Protein AF-A0A3D6CB84-F1 (afdb_monomer)

Sequence (271 aa):
MKHIVAVVVAGLIVIGGGGAVLAASGDAVLATVGDLEITAQEVTDRIQQMPPQYKQAYATEAGRAQLLAQMVKEKLVYFQAKKDAYDTNADVLAELERIKTNLMVRQYIRDTFSKLTVEESELTAYYDNNKAQFTAEEEVGAKHILCKTQEEAEAARQRVLDGEAFADVAKDVSACPSKEKGGDLGMFKRGQMVQPFETAAFGLEKGGMSDPVQTKFGFHIITVYEKTGGGTKSFEEVREDLEQKVAEKKQQQYMDDLIEKLKTEYPVTVN

Secondary structure (DSSP, 8-state):
-----------------S-------TT-EEEEETTEEEEHHHHHHHHHTS-HHHHGGGSSHHHHHHHHHHHHHHHHHHHHHHHTTGGG-HHHHHHHHHHHHHHHHHHHHHHHHTTPPPPHHHHHHHHHHTGGGGBPPPEEEEEEEEESSHHHHHHHHHHHHTT--HHHHHHHH--SGGGGGTTEEEEEETTSS-HHHHHHHHHSPTT-B---EEETTEEEEEEEEEEE--PBPPTTTTHHHHHHHHHHHHHHHHHHHHHHHHHHHS-----

Mean predicted aligned error: 12.31 Å

Foldseek 3Di:
DDDDDDQPQVDPPPPDDDDDPPLDPQAQFRGDDPPDTDGPVNLVVVLVPDDPVCNVQCPDPVSSVVSVVVVNVVVVVVVVCVVVVVVPPPVSVVVVVVVVVVCVVVVVLVVVLVPDDDDPVLLVVCCVVPLVVQFFFKKFWKFKAFAAALVLQVVLVVCVVVPDDQLVSNLVGGPDPCNVVSRTPGMDTPPPDDPQVVVQRVPDDAQDWDRFGDDPRHTMIMHTNDMDTRDRDDSVRCVVVSRVVSSVVVSVVVVVVVVVVVCVVDPDDDD

Solvent-accessible surface area (backbone atoms only — not comparable to full-atom values): 15697 Å² total; per-residue (Å²): 137,86,83,79,80,78,80,81,74,82,77,82,80,77,91,69,89,74,97,66,88,74,75,66,55,56,82,38,72,74,46,73,57,91,94,45,75,41,32,47,38,59,58,50,52,56,49,69,73,44,62,76,90,60,37,68,65,48,72,41,72,69,31,41,52,51,52,51,56,46,53,52,52,52,52,54,51,49,54,50,40,52,74,72,44,45,84,72,32,68,69,52,49,54,49,51,50,53,51,48,54,53,48,52,55,53,48,51,52,51,65,51,56,74,68,62,78,83,51,70,68,57,47,51,52,48,48,68,79,41,44,72,82,44,34,41,71,42,34,40,24,36,31,43,30,35,21,82,41,63,69,56,22,50,54,52,51,47,46,38,74,75,68,45,56,60,37,57,54,8,51,74,63,28,75,44,83,38,15,84,63,31,11,49,69,52,72,45,46,85,87,74,56,60,66,60,58,42,54,53,55,74,70,47,53,71,72,32,70,56,69,70,39,69,53,102,86,27,13,30,34,39,33,24,77,38,74,47,61,63,48,60,61,51,70,79,80,41,41,71,62,39,54,51,53,52,46,51,52,51,52,50,51,51,50,52,56,49,51,57,53,46,47,73,78,49,79,84,82,90,130

pLDDT: mean 88.71, std 17.13, range [28.94, 98.06]

Structure (mmCIF, N/CA/C/O backbone):
data_AF-A0A3D6CB84-F1
#
_entry.id   AF-A0A3D6CB84-F1
#
loop_
_atom_site.group_PDB
_atom_site.id
_atom_site.type_symbol
_atom_site.label_atom_id
_atom_site.label_alt_id
_atom_site.label_comp_id
_atom_site.label_asym_id
_atom_site.label_entity_id
_atom_site.label_seq_id
_atom_site.pdbx_PDB_ins_code
_atom_site.Cartn_x
_atom_site.Cartn_y
_atom_site.Cartn_z
_atom_site.occupancy
_atom_site.B_iso_or_equiv
_atom_site.auth_seq_id
_atom_site.auth_comp_id
_atom_site.auth_asym_id
_atom_site.auth_atom_id
_atom_site.pdbx_PDB_model_num
ATOM 1 N N . MET A 1 1 ? 25.288 -18.810 -61.132 1.00 36.41 1 MET A N 1
ATOM 2 C CA . MET A 1 1 ? 25.820 -19.858 -60.236 1.00 36.41 1 MET A CA 1
ATOM 3 C C . MET A 1 1 ? 25.137 -19.698 -58.887 1.00 36.41 1 MET A C 1
ATOM 5 O O . MET A 1 1 ? 25.246 -18.635 -58.295 1.00 36.41 1 MET A O 1
ATOM 9 N N . LYS A 1 2 ? 24.309 -20.669 -58.483 1.00 33.91 2 LYS A N 1
ATOM 10 C CA . LYS A 1 2 ? 23.547 -20.630 -57.225 1.00 33.91 2 LYS A CA 1
ATOM 11 C C . LYS A 1 2 ? 24.456 -21.147 -56.108 1.00 33.91 2 LYS A C 1
ATOM 13 O O . LYS A 1 2 ? 24.745 -22.338 -56.080 1.00 33.91 2 LYS A O 1
ATOM 18 N N . HIS A 1 3 ? 24.923 -20.268 -55.227 1.00 32.56 3 HIS A N 1
ATOM 19 C CA . HIS A 1 3 ? 25.618 -20.683 -54.012 1.00 32.56 3 HIS A CA 1
ATOM 20 C C . HIS A 1 3 ? 24.574 -21.118 -52.983 1.00 32.56 3 HIS A C 1
ATOM 22 O O . HIS A 1 3 ? 23.866 -20.296 -52.408 1.00 32.56 3 HIS A O 1
ATOM 28 N N . ILE A 1 4 ? 24.442 -22.431 -52.810 1.00 28.94 4 ILE A N 1
ATOM 29 C CA . ILE A 1 4 ? 23.719 -23.041 -51.696 1.00 28.94 4 ILE A CA 1
ATOM 30 C C . ILE A 1 4 ? 24.631 -22.883 -50.476 1.00 28.94 4 ILE A C 1
ATOM 32 O O . ILE A 1 4 ? 25.668 -23.537 -50.396 1.00 28.94 4 ILE A O 1
ATOM 36 N N . VAL A 1 5 ? 24.286 -21.977 -49.560 1.00 31.98 5 VAL A N 1
ATOM 37 C CA . VAL A 1 5 ? 24.950 -21.882 -48.255 1.00 31.98 5 VAL A CA 1
ATOM 38 C C . VAL A 1 5 ? 24.437 -23.048 -47.417 1.00 31.98 5 VAL A C 1
ATOM 40 O O . VAL A 1 5 ? 23.283 -23.060 -46.990 1.00 31.98 5 VAL A O 1
ATOM 43 N N . ALA A 1 6 ? 25.276 -24.067 -47.250 1.00 30.06 6 ALA A N 1
ATOM 44 C CA . ALA A 1 6 ? 25.013 -25.175 -46.349 1.00 30.06 6 ALA A CA 1
ATOM 45 C C . ALA A 1 6 ? 25.043 -24.653 -44.905 1.00 30.06 6 ALA A C 1
ATOM 47 O O . ALA A 1 6 ? 26.085 -24.226 -44.414 1.00 30.06 6 ALA A O 1
ATOM 48 N N . VAL A 1 7 ? 23.894 -24.683 -44.228 1.00 31.83 7 VAL A N 1
ATOM 49 C CA . VAL A 1 7 ? 23.833 -24.564 -42.769 1.00 31.83 7 VAL A CA 1
ATOM 50 C C . VAL A 1 7 ? 24.449 -25.845 -42.217 1.00 31.83 7 VAL A C 1
ATOM 52 O O . VAL A 1 7 ? 23.835 -26.910 -42.283 1.00 31.83 7 VAL A O 1
ATOM 55 N N . VAL A 1 8 ? 25.686 -25.766 -41.728 1.00 34.16 8 VAL A N 1
ATOM 56 C CA . VAL A 1 8 ? 26.305 -26.866 -40.987 1.00 34.16 8 VAL A CA 1
ATOM 57 C C . VAL A 1 8 ? 25.628 -26.911 -39.622 1.00 34.16 8 VAL A C 1
ATOM 59 O O . VAL A 1 8 ? 26.037 -26.243 -38.679 1.00 34.16 8 VAL A O 1
ATOM 62 N N . VAL A 1 9 ? 24.548 -27.685 -39.527 1.00 32.81 9 VAL A N 1
ATOM 63 C CA . VAL A 1 9 ? 24.095 -28.206 -38.240 1.00 32.81 9 VAL A CA 1
ATOM 64 C C . VAL A 1 9 ? 25.141 -29.243 -37.855 1.00 32.81 9 VAL A C 1
ATOM 66 O O . VAL A 1 9 ? 25.185 -30.324 -38.443 1.00 32.81 9 VAL A O 1
ATOM 69 N N . ALA A 1 10 ? 26.041 -28.895 -36.937 1.00 37.62 10 ALA A N 1
ATOM 70 C CA . ALA A 1 10 ? 26.931 -29.870 -36.329 1.00 37.62 10 ALA A CA 1
ATOM 71 C C . ALA A 1 10 ? 26.059 -30.863 -35.549 1.00 37.62 10 ALA A C 1
ATOM 73 O O . ALA A 1 10 ? 25.668 -30.627 -34.409 1.00 37.62 10 ALA A O 1
ATOM 74 N N . GLY A 1 11 ? 25.678 -31.951 -36.216 1.00 34.34 11 GLY A N 1
ATOM 75 C CA . GLY A 1 11 ? 24.978 -33.066 -35.608 1.00 34.34 11 GLY A CA 1
ATOM 76 C C . GLY A 1 11 ? 25.918 -33.764 -34.642 1.00 34.34 11 GLY A C 1
ATOM 77 O O . GLY A 1 11 ? 26.732 -34.588 -35.055 1.00 34.34 11 GLY A O 1
ATOM 78 N N . LEU A 1 12 ? 25.791 -33.458 -33.353 1.00 33.97 12 LEU A N 1
ATOM 79 C CA . LEU A 1 12 ? 26.310 -34.323 -32.306 1.00 33.97 12 LEU A CA 1
ATOM 80 C C . LEU A 1 12 ? 25.360 -35.527 -32.196 1.00 33.97 12 LEU A C 1
ATOM 82 O O . LEU A 1 12 ? 24.448 -35.560 -31.374 1.00 33.97 12 LEU A O 1
ATOM 86 N N . ILE A 1 13 ? 25.533 -36.512 -33.081 1.00 35.62 13 ILE A N 1
ATOM 87 C CA . ILE A 1 13 ? 24.950 -37.841 -32.892 1.00 35.62 13 ILE A CA 1
ATOM 88 C C . ILE A 1 13 ? 25.755 -38.510 -31.777 1.00 35.62 13 ILE A C 1
ATOM 90 O O . ILE A 1 13 ? 26.818 -39.077 -32.019 1.00 35.62 13 ILE A O 1
ATOM 94 N N . VAL A 1 14 ? 25.249 -38.445 -30.547 1.00 35.56 14 VAL A N 1
ATOM 95 C CA . VAL A 1 14 ? 25.648 -39.366 -29.479 1.00 35.56 14 VAL A CA 1
ATOM 96 C C . VAL A 1 14 ? 24.606 -40.478 -29.449 1.00 35.56 14 VAL A C 1
ATOM 98 O O . VAL A 1 14 ? 23.555 -40.361 -28.825 1.00 35.56 14 VAL A O 1
ATOM 101 N N . ILE A 1 15 ? 24.882 -41.565 -30.173 1.00 41.12 15 ILE A N 1
ATOM 102 C CA . ILE A 1 15 ? 24.189 -42.837 -29.959 1.00 41.12 15 ILE A CA 1
ATOM 103 C C . ILE A 1 15 ? 24.789 -43.445 -28.691 1.00 41.12 15 ILE A C 1
ATOM 105 O O . ILE A 1 15 ? 25.900 -43.969 -28.702 1.00 41.12 15 ILE A O 1
ATOM 109 N N . GLY A 1 16 ? 24.049 -43.352 -27.592 1.00 34.66 16 GLY A N 1
ATOM 110 C CA . GLY A 1 16 ? 24.361 -44.004 -26.326 1.00 34.66 16 GLY A CA 1
ATOM 111 C C . GLY A 1 16 ? 23.127 -43.975 -25.438 1.00 34.66 16 GLY A C 1
ATOM 112 O O . GLY A 1 16 ? 22.757 -42.923 -24.932 1.00 34.66 16 GLY A O 1
ATOM 113 N N . GLY A 1 17 ? 22.438 -45.111 -25.335 1.00 37.38 17 GLY A N 1
ATOM 114 C CA . GLY A 1 17 ? 21.185 -45.237 -24.598 1.00 37.38 17 GLY A CA 1
ATOM 115 C C . GLY A 1 17 ? 21.325 -44.991 -23.094 1.00 37.38 17 GLY A C 1
ATOM 116 O O . GLY A 1 17 ? 22.359 -45.273 -22.496 1.00 37.38 17 GLY A O 1
ATOM 117 N N . GLY A 1 18 ? 20.230 -44.530 -22.492 1.00 33.41 18 GLY A N 1
ATOM 118 C CA . GLY A 1 18 ? 20.069 -44.386 -21.045 1.00 33.41 18 GLY A CA 1
ATOM 119 C C . GLY A 1 18 ? 19.790 -42.941 -20.657 1.00 33.41 18 GLY A C 1
ATOM 120 O O . GLY A 1 18 ? 20.611 -42.063 -20.886 1.00 33.41 18 GLY A O 1
ATOM 121 N N . GLY A 1 19 ? 18.601 -42.691 -20.108 1.00 40.06 19 GLY A N 1
ATOM 122 C CA . GLY A 1 19 ? 18.100 -41.355 -19.816 1.00 40.06 19 GLY A CA 1
ATOM 123 C C . GLY A 1 19 ? 19.033 -40.534 -18.929 1.00 40.06 19 GLY A C 1
ATOM 124 O O . GLY A 1 19 ? 19.207 -40.821 -17.751 1.00 40.06 19 GLY A O 1
ATOM 125 N N . ALA A 1 20 ? 19.558 -39.464 -19.505 1.00 34.81 20 ALA A N 1
ATOM 126 C CA . ALA A 1 20 ? 19.958 -38.252 -18.820 1.00 34.81 20 ALA A CA 1
ATOM 127 C C . ALA A 1 20 ? 19.907 -37.152 -19.878 1.00 34.81 20 ALA A C 1
ATOM 129 O O . ALA A 1 20 ? 20.695 -37.152 -20.822 1.00 34.81 20 ALA A O 1
ATOM 130 N N . VAL A 1 21 ? 18.946 -36.237 -19.752 1.00 40.09 21 VAL A N 1
ATOM 131 C CA . VAL A 1 21 ? 19.001 -34.956 -20.455 1.00 40.09 21 VAL A CA 1
ATOM 132 C C . VAL A 1 21 ? 20.248 -34.266 -19.913 1.00 40.09 21 VAL A C 1
ATOM 134 O O . VAL A 1 21 ? 20.216 -33.678 -18.835 1.00 40.09 21 VAL A O 1
ATOM 137 N N . LEU A 1 22 ? 21.377 -34.437 -20.601 1.00 39.22 22 LEU A N 1
ATOM 138 C CA . LEU A 1 22 ? 22.589 -33.678 -20.342 1.00 39.22 22 LEU A CA 1
ATOM 139 C C . LEU A 1 22 ? 22.221 -32.222 -20.602 1.00 39.22 22 LEU A C 1
ATOM 141 O O . LEU A 1 22 ? 22.115 -31.783 -21.746 1.00 39.22 22 LEU A O 1
ATOM 145 N N . ALA A 1 23 ? 21.947 -31.501 -19.517 1.00 43.03 23 ALA A N 1
ATOM 146 C CA . ALA A 1 23 ? 21.886 -30.059 -19.520 1.00 43.03 23 ALA A CA 1
ATOM 147 C C . ALA A 1 23 ? 23.237 -29.580 -20.048 1.00 43.03 23 ALA A C 1
ATOM 149 O O . ALA A 1 23 ? 24.245 -29.633 -19.344 1.00 43.03 23 ALA A O 1
ATOM 150 N N . ALA A 1 24 ? 23.269 -29.204 -21.325 1.00 49.12 24 ALA A N 1
ATOM 151 C CA . ALA A 1 24 ? 24.397 -28.495 -21.888 1.00 49.12 24 ALA A CA 1
ATOM 152 C C . ALA A 1 24 ? 24.688 -27.310 -20.953 1.00 49.12 24 ALA A C 1
ATOM 154 O O . ALA A 1 24 ? 23.757 -26.618 -20.531 1.00 49.12 24 ALA A O 1
ATOM 155 N N . SER A 1 25 ? 25.953 -27.132 -20.565 1.00 55.75 25 SER A N 1
ATOM 156 C CA . SER A 1 25 ? 26.396 -25.983 -19.769 1.00 55.75 25 SER A CA 1
ATOM 157 C C . SER A 1 25 ? 25.830 -24.690 -20.363 1.00 55.75 25 SER A C 1
ATOM 159 O O . SER A 1 25 ? 25.705 -24.611 -21.585 1.00 55.75 25 SER A O 1
ATOM 161 N N . GLY A 1 26 ? 25.505 -23.684 -19.540 1.00 61.59 26 GLY A N 1
ATOM 162 C CA . GLY A 1 26 ? 24.912 -22.418 -20.014 1.00 61.59 26 GLY A CA 1
ATOM 163 C C . GLY A 1 26 ? 25.640 -21.816 -21.227 1.00 61.59 26 GLY A C 1
ATOM 164 O O . GLY A 1 26 ? 24.999 -21.362 -22.171 1.00 61.59 26 GLY A O 1
ATOM 165 N N . ASP A 1 27 ? 26.964 -21.969 -21.282 1.00 76.81 27 ASP A N 1
ATOM 166 C CA . ASP A 1 27 ? 27.816 -21.437 -22.353 1.00 76.81 27 ASP A CA 1
ATOM 167 C C . ASP A 1 27 ? 27.943 -22.340 -23.598 1.00 76.81 27 ASP A C 1
ATOM 169 O O . ASP A 1 27 ? 28.707 -22.038 -24.512 1.00 76.81 27 ASP A O 1
ATOM 173 N N . ALA A 1 28 ? 27.238 -23.475 -23.670 1.00 92.12 28 ALA A N 1
ATOM 174 C CA . ALA A 1 28 ? 27.341 -24.378 -24.814 1.00 92.12 28 ALA A CA 1
ATOM 175 C C . ALA A 1 28 ? 26.775 -23.723 -26.083 1.00 92.12 28 ALA A C 1
ATOM 177 O O . ALA A 1 28 ? 25.590 -23.388 -26.144 1.00 92.12 28 ALA A O 1
ATOM 178 N N . VAL A 1 29 ? 27.610 -23.583 -27.114 1.00 95.00 29 VAL A N 1
ATOM 179 C CA . VAL A 1 29 ? 27.208 -23.059 -28.424 1.00 95.00 29 VAL A CA 1
ATOM 180 C C . VAL A 1 29 ? 26.347 -24.095 -29.146 1.00 95.00 29 VAL A C 1
ATOM 182 O O . VAL A 1 29 ? 26.795 -25.201 -29.440 1.00 95.00 29 VAL A O 1
ATOM 185 N N . LEU A 1 30 ? 25.095 -23.737 -29.428 1.00 94.75 30 LEU A N 1
ATOM 186 C CA . LEU A 1 30 ? 24.116 -24.596 -30.098 1.00 94.75 30 LEU A CA 1
ATOM 187 C C . LEU A 1 30 ? 24.053 -24.355 -31.609 1.00 94.75 30 LEU A C 1
ATOM 189 O O . LEU A 1 30 ? 23.698 -25.257 -32.366 1.00 94.75 30 LEU A O 1
ATOM 193 N N . ALA A 1 31 ? 24.367 -23.139 -32.055 1.00 95.44 31 ALA A N 1
ATOM 194 C CA . ALA A 1 31 ? 24.465 -22.796 -33.467 1.00 95.44 31 ALA A CA 1
ATOM 195 C C . ALA A 1 31 ? 25.396 -21.599 -33.678 1.00 95.44 31 ALA A C 1
ATOM 197 O O . ALA A 1 31 ? 25.520 -20.742 -32.808 1.00 95.44 31 ALA A O 1
ATOM 198 N N . THR A 1 32 ? 25.973 -21.497 -34.873 1.00 95.94 32 THR A N 1
ATOM 199 C CA . THR A 1 32 ? 26.776 -20.346 -35.301 1.00 95.94 32 THR A CA 1
ATOM 200 C C . THR A 1 32 ? 26.226 -19.823 -36.623 1.00 95.94 32 THR A C 1
ATOM 202 O O . THR A 1 32 ? 25.947 -20.595 -37.542 1.00 95.94 32 THR A O 1
ATOM 205 N N . VAL A 1 33 ? 26.056 -18.507 -36.725 1.00 94.62 33 VAL A N 1
ATOM 206 C CA . VAL A 1 33 ? 25.617 -17.807 -37.935 1.00 94.62 33 VAL A CA 1
ATOM 207 C C . VAL A 1 33 ? 26.634 -16.705 -38.203 1.00 94.62 33 VAL A C 1
ATOM 209 O O . VAL A 1 33 ? 26.671 -15.720 -37.474 1.00 94.62 33 VAL A O 1
ATOM 212 N N . GLY A 1 34 ? 27.486 -16.877 -39.216 1.00 91.69 34 GLY A N 1
ATOM 213 C CA . GLY A 1 34 ? 28.599 -15.952 -39.453 1.00 91.69 34 GLY A CA 1
ATOM 214 C C . GLY A 1 34 ? 29.562 -15.920 -38.262 1.00 91.69 34 GLY A C 1
ATOM 215 O O . GLY A 1 34 ? 30.102 -16.955 -37.886 1.00 91.69 34 GLY A O 1
ATOM 216 N N . ASP A 1 35 ? 29.751 -14.737 -37.682 1.00 91.00 35 ASP A N 1
ATOM 217 C CA . ASP A 1 35 ? 30.541 -14.479 -36.472 1.00 91.00 35 ASP A CA 1
ATOM 218 C C . ASP A 1 35 ? 29.708 -14.483 -35.174 1.00 91.00 35 ASP A C 1
ATOM 220 O O . ASP A 1 35 ? 30.255 -14.262 -34.097 1.00 91.00 35 ASP A O 1
ATOM 224 N N . LEU A 1 36 ? 28.396 -14.740 -35.248 1.00 93.31 36 LEU A N 1
ATOM 225 C CA . LEU A 1 36 ? 27.511 -14.765 -34.084 1.00 93.31 36 LEU A CA 1
ATOM 226 C C . LEU A 1 36 ? 27.189 -16.194 -33.641 1.00 93.31 36 LEU A C 1
ATOM 228 O O . LEU A 1 36 ? 26.665 -17.001 -34.411 1.00 93.31 36 LEU A O 1
ATOM 232 N N . GLU A 1 37 ? 27.395 -16.476 -32.361 1.00 94.88 37 GLU A N 1
ATOM 233 C CA . GLU A 1 37 ? 27.035 -17.743 -31.714 1.00 94.88 37 GLU A CA 1
ATOM 234 C C . GLU A 1 37 ? 25.661 -17.648 -31.047 1.00 94.88 37 GLU A C 1
ATOM 236 O O . GLU A 1 37 ? 25.269 -16.576 -30.603 1.00 94.88 37 GLU A O 1
ATOM 241 N N . ILE A 1 38 ? 24.898 -18.741 -31.018 1.00 94.50 38 ILE A N 1
ATOM 242 C CA . ILE A 1 38 ? 23.673 -18.896 -30.222 1.00 94.50 38 ILE A CA 1
ATOM 243 C C . ILE A 1 38 ? 23.951 -19.950 -29.157 1.00 94.50 38 ILE A C 1
ATOM 245 O O . ILE A 1 38 ? 24.153 -21.119 -29.492 1.00 94.50 38 ILE A O 1
ATOM 249 N N . THR A 1 39 ? 23.942 -19.553 -27.891 1.00 95.88 39 THR A N 1
ATOM 250 C CA . THR A 1 39 ? 24.235 -20.427 -26.749 1.00 95.88 39 THR A CA 1
ATOM 251 C C . THR A 1 39 ? 22.982 -21.078 -26.160 1.00 95.88 39 THR A C 1
ATOM 253 O O . THR A 1 39 ? 21.844 -20.650 -26.382 1.00 95.88 39 THR A O 1
ATOM 256 N N . ALA A 1 40 ? 23.184 -22.128 -25.364 1.00 93.12 40 ALA A N 1
ATOM 257 C CA . ALA A 1 40 ? 22.127 -22.779 -24.599 1.00 93.12 40 ALA A CA 1
ATOM 258 C C . ALA A 1 40 ? 21.469 -21.833 -23.579 1.00 93.12 40 ALA A C 1
ATOM 260 O O . ALA A 1 40 ? 20.253 -21.932 -23.351 1.00 93.12 40 ALA A O 1
ATOM 261 N N . GLN A 1 41 ? 22.237 -20.900 -23.008 1.00 93.75 41 GLN A N 1
ATOM 262 C CA . GLN A 1 41 ? 21.715 -19.871 -22.115 1.00 93.75 41 GLN A CA 1
ATOM 263 C C . GLN A 1 41 ? 20.814 -18.886 -22.861 1.00 93.75 41 GLN A C 1
ATOM 265 O O . GLN A 1 41 ? 19.696 -18.665 -22.412 1.00 93.75 41 GLN A O 1
ATOM 270 N N . GLU A 1 42 ? 21.211 -18.390 -24.039 1.00 94.12 42 GLU A N 1
ATOM 271 C CA . GLU A 1 42 ? 20.372 -17.468 -24.826 1.00 94.12 42 GLU A CA 1
ATOM 272 C C . GLU A 1 42 ? 19.006 -18.084 -25.175 1.00 94.12 42 GLU A C 1
ATOM 274 O O . GLU A 1 42 ? 17.972 -17.421 -25.067 1.00 94.12 42 GLU A O 1
ATOM 279 N N . VAL A 1 43 ? 18.971 -19.371 -25.545 1.00 94.38 43 VAL A N 1
ATOM 280 C CA . VAL A 1 43 ? 17.708 -20.093 -25.787 1.00 94.38 43 VAL A CA 1
ATOM 281 C C . VAL A 1 43 ? 16.868 -20.165 -24.507 1.00 94.38 43 VAL A C 1
ATOM 283 O O . VAL A 1 43 ? 15.649 -19.994 -24.545 1.00 94.38 43 VAL A O 1
ATOM 286 N N . THR A 1 44 ? 17.506 -20.405 -23.363 1.00 93.75 44 THR A N 1
ATOM 287 C CA . THR A 1 44 ? 16.829 -20.497 -22.063 1.00 93.75 44 THR A CA 1
ATOM 288 C C . THR A 1 44 ? 16.268 -19.146 -21.622 1.00 93.75 44 THR A C 1
ATOM 290 O O . THR A 1 44 ? 15.089 -19.068 -21.271 1.00 93.75 44 THR A O 1
ATOM 293 N N . ASP A 1 45 ? 17.058 -18.080 -21.714 1.00 94.44 45 ASP A N 1
ATOM 294 C CA . ASP A 1 45 ? 16.656 -16.715 -21.374 1.00 94.44 45 ASP A CA 1
ATOM 295 C C . ASP A 1 45 ? 15.488 -16.261 -22.248 1.00 94.44 45 ASP A C 1
ATOM 297 O O . ASP A 1 45 ? 14.498 -15.712 -21.750 1.00 94.44 45 ASP A O 1
ATOM 301 N N . ARG A 1 46 ? 15.542 -16.580 -23.549 1.00 93.69 46 ARG A N 1
ATOM 302 C CA . ARG A 1 46 ? 14.457 -16.277 -24.482 1.00 93.69 46 ARG A CA 1
ATOM 303 C C . ARG A 1 46 ? 13.145 -16.930 -24.055 1.00 93.69 46 ARG A C 1
ATOM 305 O O . ARG A 1 46 ? 12.116 -16.265 -24.136 1.00 93.69 46 ARG A O 1
ATOM 312 N N . ILE A 1 47 ? 13.166 -18.180 -23.578 1.00 93.81 47 ILE A N 1
ATOM 313 C CA . ILE A 1 47 ? 11.981 -18.882 -23.048 1.00 93.81 47 ILE A CA 1
ATOM 314 C C . ILE A 1 47 ? 11.509 -18.246 -21.735 1.00 93.81 47 ILE A C 1
ATOM 316 O O . ILE A 1 47 ? 10.307 -18.072 -21.524 1.00 93.81 47 ILE A O 1
ATOM 320 N N . GLN A 1 48 ? 12.429 -17.881 -20.839 1.00 93.38 48 GLN A N 1
ATOM 321 C CA . GLN A 1 48 ? 12.079 -17.292 -19.544 1.00 93.38 48 GLN A CA 1
ATOM 322 C C . GLN A 1 48 ? 11.353 -15.950 -19.686 1.00 93.38 48 GLN A C 1
ATOM 324 O O . GLN A 1 48 ? 10.410 -15.697 -18.929 1.00 93.38 48 GLN A O 1
ATOM 329 N N . GLN A 1 49 ? 11.732 -15.150 -20.685 1.00 92.75 49 GLN A N 1
ATOM 330 C CA . GLN A 1 49 ? 11.120 -13.857 -21.007 1.00 92.75 49 GLN A CA 1
ATOM 331 C C . GLN A 1 49 ? 9.750 -13.966 -21.705 1.00 92.75 49 GLN A C 1
ATOM 333 O O . GLN A 1 49 ? 9.055 -12.960 -21.843 1.00 92.75 49 GLN A O 1
ATOM 338 N N . MET A 1 50 ? 9.330 -15.155 -22.157 1.00 92.31 50 MET A N 1
ATOM 339 C CA . MET A 1 50 ? 8.015 -15.330 -22.786 1.00 92.31 50 MET A CA 1
ATOM 340 C C . MET A 1 50 ? 6.872 -15.295 -21.757 1.00 92.31 50 MET A C 1
ATOM 342 O O . MET A 1 50 ? 7.050 -15.741 -20.622 1.00 92.31 50 MET A O 1
ATOM 346 N N . PRO A 1 51 ? 5.661 -14.858 -22.150 1.00 93.25 51 PRO A N 1
ATOM 347 C CA . PRO A 1 51 ? 4.460 -15.057 -21.345 1.00 93.25 51 PRO A CA 1
ATOM 348 C C . PRO A 1 51 ? 4.229 -16.544 -20.994 1.00 93.25 51 PRO A C 1
ATOM 350 O O . PRO A 1 51 ? 4.503 -17.408 -21.837 1.00 93.25 51 PRO A O 1
ATOM 353 N N . PRO A 1 52 ? 3.719 -16.876 -19.786 1.00 92.94 52 PRO A N 1
ATOM 354 C CA . PRO A 1 52 ? 3.610 -18.258 -19.302 1.00 92.94 52 PRO A CA 1
ATOM 355 C C . PRO A 1 52 ? 2.914 -19.226 -20.266 1.00 92.94 52 PRO A C 1
ATOM 357 O O . PRO A 1 52 ? 3.369 -20.356 -20.429 1.00 92.94 52 PRO A O 1
ATOM 360 N N . GLN A 1 53 ? 1.874 -18.766 -20.964 1.00 91.62 53 GLN A N 1
ATOM 361 C CA . GLN A 1 53 ? 1.090 -19.565 -21.907 1.00 91.62 53 GLN A CA 1
ATOM 362 C C . GLN A 1 53 ? 1.895 -20.104 -23.100 1.00 91.62 53 GLN A C 1
ATOM 364 O O . GLN A 1 53 ? 1.506 -21.105 -23.692 1.00 91.62 53 GLN A O 1
ATOM 369 N N . TYR A 1 54 ? 3.023 -19.478 -23.451 1.00 89.44 54 TYR A N 1
ATOM 370 C CA . TYR A 1 54 ? 3.857 -19.917 -24.574 1.00 89.44 54 TYR A CA 1
ATOM 371 C C . TYR A 1 54 ? 5.000 -20.843 -24.142 1.00 89.44 54 TYR A C 1
ATOM 373 O O . TYR A 1 54 ? 5.539 -21.573 -24.970 1.00 89.44 54 TYR A O 1
ATOM 381 N N . LYS A 1 55 ? 5.360 -20.864 -22.850 1.00 91.38 55 LYS A N 1
ATOM 382 C CA . LYS A 1 55 ? 6.542 -21.595 -22.356 1.00 91.38 55 LYS A CA 1
ATOM 383 C C . LYS A 1 55 ? 6.434 -23.106 -22.550 1.00 91.38 55 LYS A C 1
ATOM 385 O O . LYS A 1 55 ? 7.434 -23.753 -22.850 1.00 91.38 55 LYS A O 1
ATOM 390 N N . GLN A 1 56 ? 5.230 -23.668 -22.416 1.00 90.06 56 GLN A N 1
ATOM 391 C CA . GLN A 1 56 ? 5.014 -25.117 -22.485 1.00 90.06 56 GLN A CA 1
ATOM 392 C C . GLN A 1 56 ? 5.408 -25.711 -23.846 1.00 90.06 56 GLN A C 1
ATOM 394 O O . GLN A 1 56 ? 5.972 -26.803 -23.894 1.00 90.06 56 GLN A O 1
ATOM 399 N N . ALA A 1 57 ? 5.190 -24.976 -24.941 1.00 89.31 57 ALA A N 1
ATOM 400 C CA . ALA A 1 57 ? 5.564 -25.420 -26.285 1.00 89.31 57 ALA A CA 1
ATOM 401 C C . ALA A 1 57 ? 7.085 -25.613 -26.444 1.00 89.31 57 ALA A C 1
ATOM 403 O O . ALA A 1 57 ? 7.521 -26.463 -27.216 1.00 89.31 57 ALA A O 1
ATOM 404 N N . TYR A 1 58 ? 7.891 -24.880 -25.668 1.00 92.50 58 TYR A N 1
ATOM 405 C CA . TYR A 1 58 ? 9.356 -24.906 -25.709 1.00 92.50 58 TYR A CA 1
ATOM 406 C C . TYR A 1 58 ? 9.987 -25.742 -24.583 1.00 92.50 58 TYR A C 1
ATOM 408 O O . TYR A 1 58 ? 11.205 -25.728 -24.409 1.00 92.50 58 TYR A O 1
ATOM 416 N N . ALA A 1 59 ? 9.179 -26.480 -23.815 1.00 87.75 59 ALA A N 1
ATOM 417 C CA . ALA A 1 59 ? 9.671 -27.380 -22.771 1.00 87.75 59 ALA A CA 1
ATOM 418 C C . ALA A 1 59 ? 10.211 -28.712 -23.329 1.00 87.75 59 ALA A C 1
ATOM 420 O O . ALA A 1 59 ? 10.947 -29.413 -22.641 1.00 87.75 59 ALA A O 1
ATOM 421 N N . THR A 1 60 ? 9.856 -29.065 -24.569 1.00 91.88 60 THR A N 1
ATOM 422 C CA . THR A 1 60 ? 10.310 -30.292 -25.242 1.00 91.88 60 THR A CA 1
ATOM 423 C C . THR A 1 60 ? 11.568 -30.048 -26.071 1.00 91.88 60 THR A C 1
ATOM 425 O O . THR A 1 60 ? 11.814 -28.929 -26.521 1.00 91.88 60 THR A O 1
ATOM 428 N N . GLU A 1 61 ? 12.340 -31.103 -26.339 1.00 90.75 61 GLU A N 1
ATOM 429 C CA . GLU A 1 61 ? 13.509 -31.037 -27.227 1.00 90.75 61 GLU A CA 1
ATOM 430 C C . GLU A 1 61 ? 13.144 -30.487 -28.615 1.00 90.75 61 GLU A C 1
ATOM 432 O O . GLU A 1 61 ? 13.789 -29.563 -29.108 1.00 90.75 61 GLU A O 1
ATOM 437 N N . ALA A 1 62 ? 12.044 -30.974 -29.197 1.00 93.50 62 ALA A N 1
ATOM 438 C CA . ALA A 1 62 ? 11.538 -30.498 -30.483 1.00 93.50 62 ALA A CA 1
ATOM 439 C C . ALA A 1 62 ? 11.174 -29.002 -30.452 1.00 93.50 62 ALA A C 1
ATOM 441 O O . ALA A 1 62 ? 11.528 -28.258 -31.366 1.00 93.50 62 ALA A O 1
ATOM 442 N N . GLY A 1 63 ? 10.520 -28.541 -29.381 1.00 94.00 63 GLY A N 1
ATOM 443 C CA . GLY A 1 63 ? 10.196 -27.128 -29.194 1.00 94.00 63 GLY A CA 1
ATOM 444 C C . GLY A 1 63 ? 11.444 -26.251 -29.087 1.00 94.00 63 GLY A C 1
ATOM 445 O O . GLY A 1 63 ? 11.540 -25.219 -29.753 1.00 94.00 63 GLY A O 1
ATOM 446 N N . ARG A 1 64 ? 12.444 -26.676 -28.306 1.00 94.06 64 ARG A N 1
ATOM 447 C CA . ARG A 1 64 ? 13.728 -25.962 -28.186 1.00 94.06 64 ARG A CA 1
ATOM 448 C C . ARG A 1 64 ? 14.482 -25.923 -29.516 1.00 94.06 64 ARG A C 1
ATOM 450 O O . ARG A 1 64 ? 15.006 -24.871 -29.871 1.00 94.06 64 ARG A O 1
ATOM 457 N N . ALA A 1 65 ? 14.481 -27.019 -30.277 1.00 93.75 65 ALA A N 1
ATOM 458 C CA . ALA A 1 65 ? 15.069 -27.065 -31.615 1.00 93.75 65 ALA A CA 1
ATOM 459 C C . ALA A 1 65 ? 14.364 -26.101 -32.587 1.00 93.75 65 ALA A C 1
ATOM 461 O O . ALA A 1 65 ? 15.023 -25.412 -33.367 1.00 93.75 65 ALA A O 1
ATOM 462 N N . GLN A 1 66 ? 13.034 -25.984 -32.506 1.00 95.06 66 GLN A N 1
ATOM 463 C CA . GLN A 1 66 ? 12.274 -25.011 -33.292 1.00 95.06 66 GLN A CA 1
ATOM 464 C C . GLN A 1 66 ? 12.627 -23.564 -32.917 1.00 95.06 66 GLN A C 1
ATOM 466 O O . GLN A 1 66 ? 12.809 -22.734 -33.810 1.00 95.06 66 GLN A O 1
ATOM 471 N N . LEU A 1 67 ? 12.749 -23.256 -31.622 1.00 95.44 67 LEU A N 1
ATOM 472 C CA . LEU A 1 67 ? 13.162 -21.929 -31.158 1.00 95.44 67 LEU A CA 1
ATOM 473 C C . LEU A 1 67 ? 14.582 -21.589 -31.622 1.00 95.44 67 LEU A C 1
ATOM 475 O O . LEU A 1 67 ? 14.806 -20.502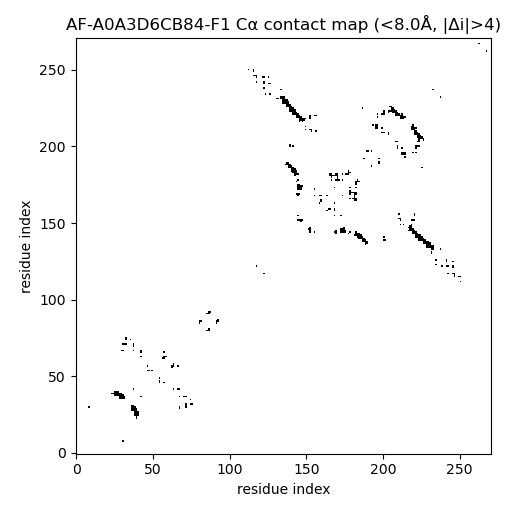 -32.148 1.00 95.44 67 LEU A O 1
ATOM 479 N N . LEU A 1 68 ? 15.519 -22.533 -31.509 1.00 96.25 68 LEU A N 1
ATOM 480 C CA . LEU A 1 68 ? 16.880 -22.370 -32.019 1.00 96.25 68 LEU A CA 1
ATOM 481 C C . LEU A 1 68 ? 16.876 -22.076 -33.526 1.00 96.25 68 LEU A C 1
ATOM 483 O O . LEU A 1 68 ? 17.519 -21.130 -33.975 1.00 96.25 68 LEU A O 1
ATOM 487 N N . ALA A 1 69 ? 16.099 -22.830 -34.309 1.00 96.56 69 ALA A N 1
ATOM 488 C CA . ALA A 1 69 ? 15.961 -22.593 -35.743 1.00 96.56 69 ALA A CA 1
ATOM 489 C C . ALA A 1 69 ? 15.365 -21.208 -36.060 1.00 96.56 69 ALA A C 1
ATOM 491 O O . ALA A 1 69 ? 15.744 -20.587 -37.055 1.00 96.56 69 ALA A O 1
ATOM 492 N N . GLN A 1 70 ? 14.450 -20.699 -35.230 1.00 95.94 70 GLN A N 1
ATOM 493 C CA . GLN A 1 70 ? 13.937 -19.335 -35.354 1.00 95.94 70 GLN A CA 1
ATOM 494 C C . GLN A 1 70 ? 15.022 -18.294 -35.054 1.00 95.94 70 GLN A C 1
ATOM 496 O O . GLN A 1 70 ? 15.206 -17.380 -35.853 1.00 95.94 70 GLN A O 1
ATOM 501 N N . MET A 1 71 ? 15.781 -18.456 -33.970 1.00 96.06 71 MET A N 1
ATOM 502 C CA . MET A 1 71 ? 16.882 -17.551 -33.620 1.00 96.06 71 MET A CA 1
ATOM 503 C C . MET A 1 71 ? 17.961 -17.523 -34.714 1.00 96.06 71 MET A C 1
ATOM 505 O O . MET A 1 71 ? 18.477 -16.459 -35.048 1.00 96.06 71 MET A O 1
ATOM 509 N N . VAL A 1 72 ? 18.253 -18.666 -35.347 1.00 97.50 72 VAL A N 1
ATOM 510 C CA . VAL A 1 72 ? 19.137 -18.731 -36.524 1.00 97.50 72 VAL A CA 1
ATOM 511 C C . VAL A 1 72 ? 18.587 -17.882 -37.676 1.00 97.50 72 VAL A C 1
ATOM 513 O O . VAL A 1 72 ? 19.333 -17.100 -38.267 1.00 97.50 72 VAL A O 1
ATOM 516 N N . LYS A 1 73 ? 17.286 -17.988 -37.990 1.00 97.44 73 LYS A N 1
ATOM 517 C CA . LYS A 1 73 ? 16.645 -17.155 -39.027 1.00 97.44 73 LYS A CA 1
ATOM 518 C C . LYS A 1 73 ? 16.718 -15.667 -38.685 1.00 97.44 73 LYS A C 1
ATOM 520 O O . LYS A 1 73 ? 17.025 -14.870 -39.565 1.00 97.44 73 LYS A O 1
ATOM 525 N N . GLU A 1 74 ? 16.482 -15.299 -37.428 1.00 96.31 74 GLU A N 1
ATOM 526 C CA . GLU A 1 74 ? 16.601 -13.915 -36.954 1.00 96.31 74 GLU A CA 1
ATOM 527 C C . GLU A 1 74 ? 18.031 -13.382 -37.148 1.00 96.31 74 GLU A C 1
ATOM 529 O O . GLU A 1 74 ? 18.200 -12.296 -37.701 1.00 96.31 74 GLU A O 1
ATOM 534 N N . LYS A 1 75 ? 19.070 -14.166 -36.816 1.00 96.06 75 LYS A N 1
ATOM 535 C CA . LYS A 1 75 ? 20.473 -13.772 -37.056 1.00 96.06 75 LYS A CA 1
ATOM 536 C C . LYS A 1 75 ? 20.803 -13.621 -38.543 1.00 96.06 75 LYS A C 1
ATOM 538 O O . LYS A 1 75 ? 21.507 -12.688 -38.916 1.00 96.06 75 LYS A O 1
ATOM 543 N N . LEU A 1 76 ? 20.266 -14.480 -39.412 1.00 96.81 76 LEU A N 1
ATOM 544 C CA . LEU A 1 76 ? 20.427 -14.325 -40.865 1.00 96.81 76 LEU A CA 1
ATOM 545 C C . LEU A 1 76 ? 19.823 -13.005 -41.368 1.00 96.81 76 LEU A C 1
ATOM 547 O O . LEU A 1 76 ? 20.455 -12.304 -42.159 1.00 96.81 76 LEU A O 1
ATOM 551 N N . VAL A 1 77 ? 18.631 -12.640 -40.884 1.00 97.31 77 VAL A N 1
ATOM 552 C CA . VAL A 1 77 ? 18.004 -11.347 -41.207 1.00 97.31 77 VAL A CA 1
ATOM 553 C C . VAL A 1 77 ? 18.821 -10.186 -40.636 1.00 97.31 77 VAL A C 1
ATOM 555 O O . VAL A 1 77 ? 19.015 -9.194 -41.333 1.00 97.31 77 VAL A O 1
ATOM 558 N N . TYR A 1 78 ? 19.371 -10.320 -39.425 1.00 95.75 78 TYR A N 1
ATOM 559 C CA . TYR A 1 78 ? 20.280 -9.329 -38.840 1.00 95.75 78 TYR A CA 1
ATOM 560 C C . TYR A 1 78 ? 21.502 -9.060 -39.732 1.00 95.75 78 TYR A C 1
ATOM 562 O O . TYR A 1 78 ? 21.832 -7.900 -39.971 1.00 95.75 78 TYR A O 1
ATOM 570 N N . PHE A 1 79 ? 22.146 -10.093 -40.289 1.00 96.12 79 PHE A N 1
ATOM 571 C CA . PHE A 1 79 ? 23.268 -9.885 -41.215 1.00 96.12 79 PHE A CA 1
ATOM 572 C C . PHE A 1 79 ? 22.859 -9.144 -42.485 1.00 96.12 79 PHE A C 1
ATOM 574 O O . PHE A 1 79 ? 23.615 -8.296 -42.960 1.00 96.12 79 PHE A O 1
ATOM 581 N N . GLN A 1 80 ? 21.673 -9.436 -43.026 1.00 96.38 80 GLN A N 1
ATOM 582 C CA . GLN A 1 80 ? 21.150 -8.699 -44.174 1.00 96.38 80 GLN A CA 1
ATOM 583 C C . GLN A 1 80 ? 20.880 -7.233 -43.804 1.00 96.38 80 GLN A C 1
ATOM 585 O O . GLN A 1 80 ? 21.332 -6.345 -44.517 1.00 96.38 80 GLN A O 1
ATOM 590 N N . ALA A 1 81 ? 20.256 -6.969 -42.653 1.00 96.88 81 ALA A N 1
ATOM 591 C CA . ALA A 1 81 ? 20.021 -5.612 -42.159 1.00 96.88 81 ALA A CA 1
ATOM 592 C C . ALA A 1 81 ? 21.334 -4.834 -41.942 1.00 96.88 81 ALA A C 1
ATOM 594 O O . ALA A 1 81 ? 21.437 -3.675 -42.336 1.00 96.88 81 ALA A O 1
ATOM 595 N N . LYS A 1 82 ? 22.366 -5.478 -41.381 1.00 95.50 82 LYS A N 1
ATOM 596 C CA . LYS A 1 82 ? 23.704 -4.889 -41.209 1.00 95.50 82 LYS A CA 1
ATOM 597 C C . LYS A 1 82 ? 24.360 -4.572 -42.554 1.00 95.50 82 LYS A C 1
ATOM 599 O O . LYS A 1 82 ? 24.947 -3.510 -42.716 1.00 95.50 82 LYS A O 1
ATOM 604 N N . LYS A 1 83 ? 24.243 -5.473 -43.534 1.00 96.44 83 LYS A N 1
ATOM 605 C CA . LYS A 1 83 ? 24.723 -5.238 -44.904 1.00 96.44 83 LYS A CA 1
ATOM 606 C C . LYS A 1 83 ? 24.006 -4.055 -45.563 1.00 96.44 83 LYS A C 1
ATOM 608 O O . LYS A 1 83 ? 24.646 -3.292 -46.280 1.00 96.44 83 LYS A O 1
ATOM 613 N N . ASP A 1 84 ? 22.717 -3.899 -45.285 1.00 97.75 84 ASP A N 1
ATOM 614 C CA . ASP A 1 84 ? 21.885 -2.796 -45.772 1.00 97.75 84 ASP A CA 1
ATOM 615 C C . ASP A 1 84 ? 22.006 -1.529 -44.896 1.00 97.75 84 ASP A C 1
ATOM 617 O O . ASP A 1 84 ? 21.216 -0.599 -45.039 1.00 97.75 84 ASP A O 1
ATOM 621 N N . ALA A 1 85 ? 23.008 -1.479 -44.006 1.00 96.62 85 ALA A N 1
ATOM 622 C CA . ALA A 1 85 ? 23.366 -0.341 -43.157 1.00 96.62 85 ALA A CA 1
ATOM 623 C C . ALA A 1 85 ? 22.246 0.152 -42.216 1.00 96.62 85 ALA A C 1
ATOM 625 O O . ALA A 1 85 ? 22.152 1.344 -41.902 1.00 96.62 85 ALA A O 1
ATOM 626 N N . TYR A 1 86 ? 21.396 -0.759 -41.725 1.00 96.88 86 TYR A N 1
ATOM 627 C CA . TYR A 1 86 ? 20.338 -0.424 -40.759 1.00 96.88 86 TYR A CA 1
ATOM 628 C C . TYR A 1 86 ? 20.859 0.035 -39.389 1.00 96.88 86 TYR A C 1
ATOM 630 O O . TYR A 1 86 ? 20.104 0.616 -38.617 1.00 96.88 86 TYR A O 1
ATOM 638 N N . ASP A 1 87 ? 22.140 -0.164 -39.093 1.00 94.06 87 ASP A N 1
ATOM 639 C CA . ASP A 1 87 ? 22.825 0.436 -37.945 1.00 94.06 87 ASP A CA 1
ATOM 640 C C . ASP A 1 87 ? 22.951 1.967 -38.049 1.00 94.06 87 ASP A C 1
ATOM 642 O O . ASP A 1 87 ? 23.131 2.637 -37.036 1.00 94.06 87 ASP A O 1
ATOM 646 N N . THR A 1 88 ? 22.798 2.527 -39.252 1.00 96.75 88 THR A N 1
ATOM 647 C CA . THR A 1 88 ? 22.756 3.980 -39.505 1.00 96.75 88 THR A CA 1
ATOM 648 C C . THR A 1 88 ? 21.355 4.501 -39.838 1.00 96.75 88 THR A C 1
ATOM 650 O O . THR A 1 88 ? 21.173 5.691 -40.097 1.00 96.75 88 THR A O 1
ATOM 653 N N . ASN A 1 89 ? 20.346 3.625 -39.834 1.00 98.00 89 ASN A N 1
ATOM 654 C CA . ASN A 1 89 ? 18.969 3.999 -40.132 1.00 98.00 89 ASN A CA 1
ATOM 655 C C . ASN A 1 89 ? 18.416 4.956 -39.059 1.00 98.00 89 ASN A C 1
ATOM 657 O O . ASN A 1 89 ? 18.554 4.707 -37.862 1.00 98.00 89 ASN A O 1
ATOM 661 N N . ALA A 1 90 ? 17.764 6.038 -39.493 1.00 98.06 90 ALA A N 1
ATOM 662 C CA . ALA A 1 90 ? 17.296 7.096 -38.600 1.00 98.06 90 ALA A CA 1
ATOM 663 C C . ALA A 1 90 ? 16.273 6.608 -37.559 1.00 98.06 90 ALA A C 1
ATOM 665 O O . ALA A 1 90 ? 16.374 6.989 -36.394 1.00 98.06 90 ALA A O 1
ATOM 666 N N . ASP A 1 91 ? 15.339 5.736 -37.950 1.00 97.50 91 ASP A N 1
ATOM 667 C CA . ASP A 1 91 ? 14.318 5.200 -37.043 1.00 97.50 91 ASP A CA 1
ATOM 668 C C . ASP A 1 91 ? 14.949 4.268 -36.000 1.00 97.50 91 ASP A C 1
ATOM 670 O O . ASP A 1 91 ? 14.620 4.336 -34.816 1.00 97.50 91 ASP A O 1
ATOM 674 N N . VAL A 1 92 ? 15.911 3.436 -36.422 1.00 97.31 92 VAL A N 1
ATOM 675 C CA . VAL A 1 92 ? 16.666 2.551 -35.519 1.00 97.31 92 VAL A CA 1
ATOM 676 C C . VAL A 1 92 ? 17.476 3.366 -34.514 1.00 97.31 92 VAL A C 1
ATOM 678 O O . VAL A 1 92 ? 17.427 3.079 -33.320 1.00 97.31 92 VAL A O 1
ATOM 681 N N . LEU A 1 93 ? 18.197 4.395 -34.964 1.00 97.69 93 LEU A N 1
ATOM 682 C CA . LEU A 1 93 ? 18.996 5.251 -34.085 1.00 97.69 93 LEU A CA 1
ATOM 683 C C . LEU A 1 93 ? 18.127 6.038 -33.095 1.00 97.69 93 LEU A C 1
ATOM 685 O O . LEU A 1 93 ? 18.475 6.126 -31.916 1.00 97.69 93 LEU A O 1
ATOM 689 N N . ALA A 1 94 ? 16.986 6.567 -33.546 1.00 98.00 94 ALA A N 1
ATOM 690 C CA . ALA A 1 94 ? 16.034 7.252 -32.675 1.00 98.00 94 ALA A CA 1
ATOM 691 C C . ALA A 1 94 ? 15.475 6.308 -31.597 1.00 98.00 94 ALA A C 1
ATOM 693 O O . ALA A 1 94 ? 15.403 6.673 -30.421 1.00 98.00 94 ALA A O 1
ATOM 694 N N . GLU A 1 95 ? 15.130 5.076 -31.977 1.00 97.62 95 GLU A N 1
ATOM 695 C CA . GLU A 1 95 ? 14.625 4.073 -31.043 1.00 97.62 95 GLU A CA 1
ATOM 696 C C . GLU A 1 95 ? 15.704 3.591 -30.064 1.00 97.62 95 GLU A C 1
ATOM 698 O O . GLU A 1 95 ? 15.433 3.456 -28.869 1.00 97.62 95 GLU A O 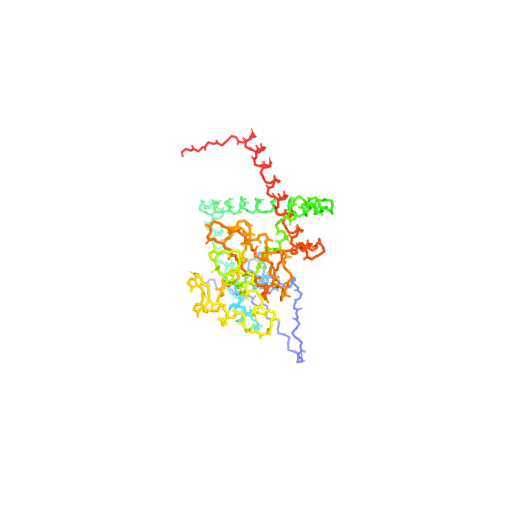1
ATOM 703 N N . LEU A 1 96 ? 16.940 3.388 -30.530 1.00 97.06 96 LEU A N 1
ATOM 704 C CA . LEU A 1 96 ? 18.072 3.043 -29.668 1.00 97.06 96 LEU A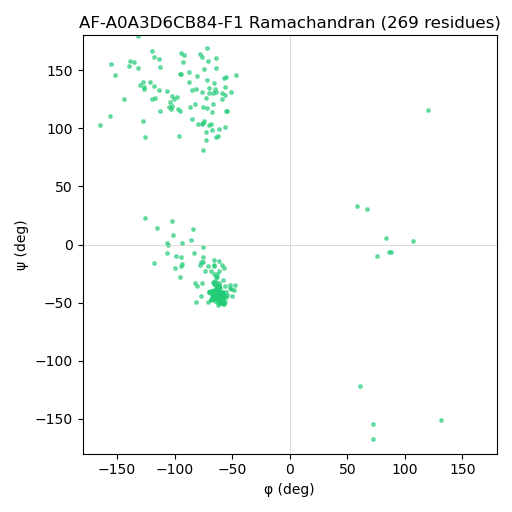 CA 1
ATOM 705 C C . LEU A 1 96 ? 18.320 4.118 -28.611 1.00 97.06 96 LEU A C 1
ATOM 707 O O . LEU A 1 96 ? 18.508 3.777 -27.440 1.00 97.06 96 LEU A O 1
ATOM 711 N N . GLU A 1 97 ? 18.272 5.398 -28.986 1.00 97.81 97 GLU A N 1
ATOM 712 C CA . GLU A 1 97 ? 18.466 6.472 -28.013 1.00 97.81 97 GLU A CA 1
ATOM 713 C C . GLU A 1 97 ? 17.308 6.534 -27.013 1.00 97.81 97 GLU A C 1
ATOM 715 O O . GLU A 1 97 ? 17.547 6.628 -25.810 1.00 97.81 97 GLU A O 1
ATOM 720 N N . ARG A 1 98 ? 16.060 6.341 -27.460 1.00 98.00 98 ARG A N 1
ATOM 721 C CA . ARG A 1 98 ? 14.896 6.239 -26.565 1.00 98.00 98 ARG A CA 1
ATOM 722 C C . ARG A 1 98 ? 15.035 5.084 -25.566 1.00 98.00 98 ARG A C 1
ATOM 724 O O . ARG A 1 98 ? 14.758 5.256 -24.375 1.00 98.00 98 ARG A O 1
ATOM 731 N N . ILE A 1 99 ? 15.443 3.900 -26.030 1.00 97.88 99 ILE A N 1
ATOM 732 C CA . ILE A 1 99 ? 15.669 2.722 -25.177 1.00 97.88 99 ILE A CA 1
ATOM 733 C C . ILE A 1 99 ? 16.774 3.015 -24.164 1.00 97.88 99 ILE A C 1
ATOM 735 O O . ILE A 1 99 ? 16.590 2.763 -22.972 1.00 97.88 99 ILE A O 1
ATOM 739 N N . LYS A 1 100 ? 17.895 3.582 -24.618 1.00 97.81 100 LYS A N 1
ATOM 740 C CA . LYS A 1 100 ? 19.031 3.941 -23.769 1.00 97.81 100 LYS A CA 1
ATOM 741 C C . LYS A 1 100 ? 18.633 4.944 -22.692 1.00 97.81 100 LYS A C 1
ATOM 743 O O . LYS A 1 100 ? 18.896 4.679 -21.522 1.00 97.81 100 LYS A O 1
ATOM 748 N N . THR A 1 101 ? 17.949 6.036 -23.040 1.00 97.88 101 THR A N 1
ATOM 749 C CA . THR A 1 101 ? 17.471 7.028 -22.063 1.00 97.88 101 THR A CA 1
ATOM 750 C C . THR A 1 101 ? 16.597 6.373 -20.993 1.00 97.88 101 THR A C 1
ATOM 752 O O . THR A 1 101 ? 16.851 6.533 -19.800 1.00 97.88 101 THR A O 1
ATOM 755 N N . ASN A 1 102 ? 15.612 5.568 -21.397 1.00 97.50 102 ASN A N 1
ATOM 756 C CA . ASN A 1 102 ? 14.712 4.898 -20.456 1.00 97.50 102 ASN A CA 1
ATOM 757 C C . ASN A 1 102 ? 15.438 3.887 -19.560 1.00 97.50 102 ASN A C 1
ATOM 759 O O . ASN A 1 102 ? 15.140 3.788 -18.367 1.00 97.50 102 ASN A O 1
ATOM 763 N N . LEU A 1 103 ? 16.390 3.137 -20.121 1.00 97.88 103 LEU A N 1
ATOM 764 C CA . LEU A 1 103 ? 17.190 2.177 -19.369 1.00 97.88 103 LEU A CA 1
ATOM 765 C C . LEU A 1 103 ? 18.078 2.883 -18.342 1.00 97.88 103 LEU A C 1
ATOM 767 O O . LEU A 1 103 ? 18.121 2.446 -17.196 1.00 97.88 103 LEU A O 1
ATOM 771 N N . MET A 1 104 ? 18.723 3.989 -18.724 1.00 98.00 104 MET A N 1
ATOM 772 C CA . MET A 1 104 ? 19.545 4.798 -17.820 1.00 98.00 104 MET A CA 1
ATOM 773 C C . MET A 1 104 ? 18.723 5.336 -16.647 1.00 98.00 104 MET A C 1
ATOM 775 O O . MET A 1 104 ? 19.126 5.158 -15.501 1.00 98.00 104 MET A O 1
ATOM 779 N N . VAL A 1 105 ? 17.547 5.920 -16.912 1.00 97.25 105 VAL A N 1
ATOM 780 C CA . VAL A 1 105 ? 16.649 6.426 -15.857 1.00 97.25 105 VAL A CA 1
ATOM 781 C C . 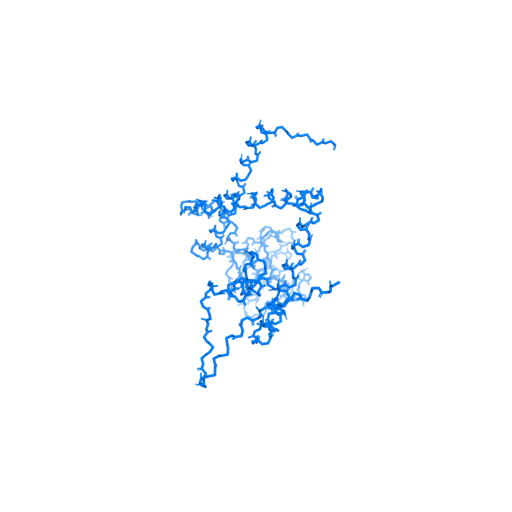VAL A 1 105 ? 16.211 5.295 -14.925 1.00 97.25 105 VAL A C 1
ATOM 783 O O . VAL A 1 105 ? 16.347 5.404 -13.707 1.00 97.25 105 VAL A O 1
ATOM 786 N N . ARG A 1 106 ? 15.731 4.174 -15.478 1.00 97.31 106 ARG A N 1
ATOM 787 C CA . ARG A 1 106 ? 15.280 3.021 -14.683 1.00 97.31 106 ARG A CA 1
ATOM 788 C C . ARG A 1 106 ? 16.405 2.439 -13.829 1.00 97.31 106 ARG A C 1
ATOM 790 O O . ARG A 1 106 ? 16.168 2.103 -12.670 1.00 97.31 106 ARG A O 1
ATOM 797 N N . GLN A 1 107 ? 17.591 2.266 -14.408 1.00 97.69 107 GLN A N 1
ATOM 798 C CA . GLN A 1 107 ? 18.731 1.685 -13.710 1.00 97.69 107 GLN A CA 1
ATOM 799 C C . GLN A 1 107 ? 19.213 2.614 -12.596 1.00 97.69 107 GLN A C 1
ATOM 801 O O . GLN A 1 107 ? 19.404 2.156 -11.475 1.00 97.69 107 GLN A O 1
ATOM 806 N N . TYR A 1 108 ? 19.301 3.919 -12.866 1.00 96.94 108 TYR A N 1
ATOM 807 C CA . TYR A 1 108 ? 19.655 4.919 -11.864 1.00 96.94 108 TYR A CA 1
ATOM 808 C C . TYR A 1 108 ? 18.695 4.904 -10.668 1.00 96.94 108 TYR A C 1
ATOM 810 O O . TYR A 1 108 ? 19.149 4.830 -9.528 1.00 96.94 108 TYR A O 1
ATOM 818 N N . ILE A 1 109 ? 17.377 4.908 -10.911 1.00 96.38 109 ILE A N 1
ATOM 819 C CA . ILE A 1 109 ? 16.372 4.843 -9.838 1.00 96.38 109 ILE A CA 1
ATOM 820 C C . ILE A 1 109 ? 16.533 3.547 -9.032 1.00 96.38 109 ILE A C 1
ATOM 822 O O . ILE A 1 109 ? 16.591 3.594 -7.806 1.00 96.38 109 ILE A O 1
ATOM 826 N N . ARG A 1 110 ? 16.671 2.395 -9.705 1.00 96.25 110 ARG A N 1
ATOM 827 C CA . ARG A 1 110 ? 16.862 1.091 -9.046 1.00 96.25 110 ARG A CA 1
ATOM 828 C C . ARG A 1 110 ? 18.097 1.082 -8.145 1.00 96.25 110 ARG A C 1
ATOM 830 O O . ARG A 1 110 ? 17.993 0.684 -6.990 1.00 96.25 110 ARG A O 1
ATOM 837 N N . ASP A 1 111 ? 19.243 1.507 -8.670 1.00 96.00 111 ASP A N 1
ATOM 838 C CA . ASP A 1 111 ? 20.522 1.509 -7.949 1.00 96.00 111 ASP A CA 1
ATOM 839 C C . ASP A 1 111 ? 20.559 2.525 -6.813 1.00 96.00 111 ASP A C 1
ATOM 841 O O . ASP A 1 111 ? 21.369 2.415 -5.894 1.00 96.00 111 ASP A O 1
ATOM 845 N N . THR A 1 112 ? 19.713 3.543 -6.897 1.00 94.69 112 THR A N 1
ATOM 846 C CA . THR A 1 112 ? 19.574 4.553 -5.858 1.00 94.69 112 THR A CA 1
ATOM 847 C C . THR A 1 112 ? 18.676 4.045 -4.740 1.00 94.69 112 THR A C 1
ATOM 849 O O . THR A 1 112 ? 19.076 4.067 -3.580 1.00 94.69 112 THR A O 1
ATOM 852 N N . PHE A 1 113 ? 17.505 3.502 -5.078 1.00 94.94 113 PHE A N 1
ATOM 853 C CA . PHE A 1 113 ? 16.566 2.965 -4.095 1.00 94.94 113 PHE A CA 1
ATOM 854 C C . PHE A 1 113 ? 17.101 1.721 -3.385 1.00 94.94 113 PHE A C 1
ATOM 856 O O . PHE A 1 113 ? 16.831 1.553 -2.203 1.00 94.94 113 PHE A O 1
ATOM 863 N N . SER A 1 114 ? 17.913 0.890 -4.048 1.00 93.62 114 SER A N 1
ATOM 864 C CA . SER A 1 114 ? 18.546 -0.276 -3.413 1.00 93.62 114 SER A CA 1
ATOM 865 C C . SER A 1 114 ? 19.561 0.083 -2.322 1.00 93.62 114 SER A C 1
ATOM 867 O O . SER A 1 114 ? 19.906 -0.770 -1.508 1.00 93.62 114 SER A O 1
ATOM 869 N N . LYS A 1 115 ? 20.041 1.332 -2.297 1.00 92.81 115 LYS A N 1
ATOM 870 C CA . LYS A 1 115 ? 20.956 1.855 -1.273 1.00 92.81 115 LYS A CA 1
ATOM 871 C C . LYS A 1 115 ? 20.227 2.564 -0.134 1.00 92.81 115 LYS A C 1
ATOM 873 O O . LYS A 1 115 ? 20.867 2.901 0.858 1.00 92.81 115 LYS A O 1
ATOM 878 N N . LEU A 1 116 ? 18.927 2.831 -0.278 1.00 92.25 116 LEU A N 1
ATOM 879 C CA . LEU A 1 116 ? 18.133 3.430 0.787 1.00 92.25 116 LEU A CA 1
ATOM 880 C C . LEU A 1 116 ? 17.840 2.359 1.837 1.00 92.25 116 LEU A C 1
ATOM 882 O O . LEU A 1 116 ? 17.186 1.359 1.552 1.00 92.25 116 LEU A O 1
ATOM 886 N N . THR A 1 117 ? 18.320 2.584 3.054 1.00 92.56 117 THR A N 1
ATOM 887 C CA . THR A 1 117 ? 17.987 1.766 4.221 1.00 92.56 117 THR A CA 1
ATOM 888 C C . THR A 1 117 ? 16.843 2.413 4.988 1.00 92.56 117 THR A C 1
ATOM 890 O O . THR A 1 117 ? 16.718 3.640 5.004 1.00 92.56 117 THR A O 1
ATOM 893 N N . VAL A 1 118 ? 15.985 1.596 5.595 1.00 94.31 118 VAL A N 1
ATOM 894 C CA . VAL A 1 118 ? 14.982 2.057 6.559 1.00 94.31 118 VAL A CA 1
ATOM 895 C C . VAL A 1 118 ? 15.502 1.729 7.949 1.00 94.31 118 VAL A C 1
ATOM 897 O O . VAL A 1 118 ? 15.752 0.567 8.260 1.00 94.31 118 VAL A O 1
ATOM 900 N N . GLU A 1 119 ? 15.694 2.757 8.764 1.00 95.62 119 GLU A N 1
ATOM 901 C CA . GLU A 1 119 ? 16.212 2.613 10.119 1.00 95.62 119 GLU A CA 1
ATOM 902 C C . GLU A 1 119 ? 15.073 2.353 11.118 1.00 95.62 119 GLU A C 1
ATOM 904 O O . GLU A 1 119 ? 13.968 2.884 10.988 1.00 95.62 119 GLU A O 1
ATOM 909 N N . GLU A 1 120 ? 15.351 1.598 12.185 1.00 94.50 120 GLU A N 1
ATOM 910 C CA . GLU A 1 120 ? 14.367 1.283 13.239 1.00 94.50 120 GLU A CA 1
ATOM 911 C C . GLU A 1 120 ? 13.750 2.543 13.873 1.00 94.50 120 GLU A C 1
ATOM 913 O O . GLU A 1 120 ? 12.563 2.590 14.212 1.00 94.50 120 GLU A O 1
ATOM 918 N N . SER A 1 121 ? 14.558 3.596 14.014 1.00 95.62 121 SER A N 1
ATOM 919 C CA . SER A 1 121 ? 14.115 4.886 14.540 1.00 95.62 121 SER A CA 1
ATOM 920 C C . SER A 1 121 ? 13.113 5.578 13.613 1.00 95.62 121 SER A C 1
ATOM 922 O O . SER A 1 121 ? 12.198 6.238 14.105 1.00 95.62 121 SER A O 1
ATOM 924 N N . GLU A 1 122 ? 13.232 5.397 12.293 1.00 95.69 122 GLU A N 1
ATOM 925 C CA . GLU A 1 122 ? 12.281 5.922 11.307 1.00 95.69 122 GLU A CA 1
ATOM 926 C C . GLU A 1 122 ? 10.943 5.178 11.393 1.00 95.69 122 GLU A C 1
ATOM 928 O O . GLU A 1 122 ? 9.891 5.818 11.357 1.00 95.69 122 GLU A O 1
ATOM 933 N N . LEU A 1 123 ? 10.973 3.852 11.579 1.00 96.25 123 LEU A N 1
ATOM 934 C CA . LEU A 1 123 ? 9.769 3.039 11.789 1.00 96.25 123 LEU A CA 1
ATOM 935 C C . LEU A 1 123 ? 9.034 3.456 13.062 1.00 96.25 123 LEU A C 1
ATOM 937 O O . LEU A 1 123 ? 7.831 3.717 13.028 1.00 96.25 123 LEU A O 1
ATOM 941 N N . THR A 1 124 ? 9.768 3.560 14.173 1.00 95.19 124 THR A N 1
ATOM 942 C CA . THR A 1 124 ? 9.215 3.951 15.478 1.00 95.19 124 THR A CA 1
ATOM 943 C C . THR A 1 124 ? 8.598 5.346 15.400 1.00 95.19 124 THR A C 1
ATOM 945 O O . THR A 1 124 ? 7.435 5.536 15.756 1.00 95.19 124 THR A O 1
ATOM 948 N N . ALA A 1 125 ? 9.335 6.315 14.843 1.00 95.94 125 ALA A N 1
ATOM 949 C CA . ALA A 1 125 ? 8.840 7.676 14.672 1.00 95.94 125 ALA A CA 1
ATOM 950 C C . ALA A 1 125 ? 7.617 7.733 13.746 1.00 95.94 125 ALA A C 1
ATOM 952 O O . ALA A 1 125 ? 6.690 8.503 14.001 1.00 95.94 125 ALA A O 1
ATOM 953 N N . TYR A 1 126 ? 7.586 6.939 12.672 1.00 95.62 126 TYR A N 1
ATOM 954 C CA . TYR A 1 126 ? 6.425 6.882 11.791 1.00 95.62 126 TYR A CA 1
ATOM 955 C C . TYR A 1 126 ? 5.211 6.309 12.522 1.00 95.62 126 TYR A C 1
ATOM 957 O O . TYR A 1 126 ? 4.145 6.920 12.475 1.00 95.62 126 TYR A O 1
ATOM 965 N N . TYR A 1 127 ? 5.362 5.182 13.217 1.00 93.75 127 TYR A N 1
ATOM 966 C CA . TYR A 1 127 ? 4.281 4.566 13.977 1.00 93.75 127 TYR A CA 1
ATOM 967 C C . TYR A 1 127 ? 3.723 5.524 15.030 1.00 93.75 127 TYR A C 1
ATOM 969 O O . TYR A 1 127 ? 2.521 5.780 15.036 1.00 93.75 127 TYR A O 1
ATOM 977 N N . ASP A 1 128 ? 4.582 6.136 15.849 1.00 93.56 128 ASP A N 1
ATOM 978 C CA . ASP A 1 128 ? 4.163 7.053 16.911 1.00 93.56 128 ASP A CA 1
ATOM 979 C C . ASP A 1 128 ? 3.436 8.291 16.379 1.00 93.56 128 ASP A C 1
ATOM 981 O O . ASP A 1 128 ? 2.388 8.665 16.910 1.00 93.56 128 ASP A O 1
ATOM 985 N N . ASN A 1 129 ? 3.938 8.887 15.295 1.00 94.12 129 ASN A N 1
ATOM 986 C CA . ASN A 1 129 ? 3.322 10.064 14.682 1.00 94.12 129 ASN A CA 1
ATOM 987 C C . ASN A 1 129 ? 2.056 9.740 13.872 1.00 94.12 129 ASN A C 1
ATOM 989 O O . ASN A 1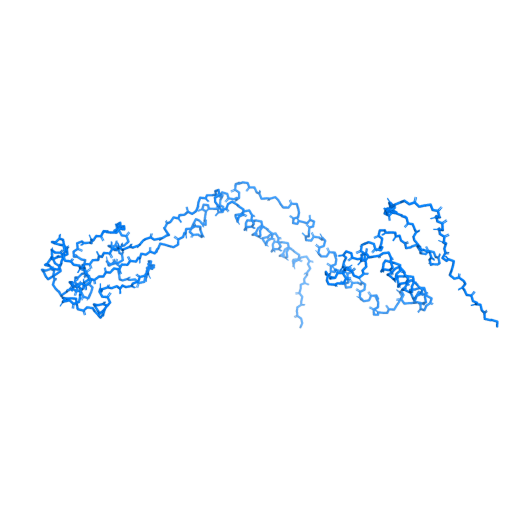 129 ? 1.301 10.650 13.539 1.00 94.12 129 ASN A O 1
ATOM 993 N N . ASN A 1 130 ? 1.813 8.466 13.545 1.00 92.44 130 ASN A N 1
ATOM 994 C CA . ASN A 1 130 ? 0.692 8.032 12.708 1.00 92.44 130 ASN A CA 1
ATOM 995 C C . ASN A 1 130 ? -0.176 6.957 13.381 1.00 92.44 130 ASN A C 1
ATOM 997 O O . ASN A 1 130 ? -0.896 6.249 12.681 1.00 92.44 130 ASN A O 1
ATOM 1001 N N . LYS A 1 131 ? -0.171 6.854 14.722 1.00 86.88 131 LYS A N 1
ATOM 1002 C CA . LYS A 1 131 ? -0.923 5.829 15.482 1.00 86.88 131 LYS A CA 1
ATOM 1003 C C . LYS A 1 131 ? -2.381 5.700 15.058 1.00 86.88 131 LYS A C 1
ATOM 1005 O O . LYS A 1 131 ? -2.874 4.587 14.934 1.00 86.88 131 LYS A O 1
ATOM 1010 N N . ALA A 1 132 ? -3.035 6.821 14.761 1.00 85.50 132 ALA A N 1
ATOM 1011 C CA . ALA A 1 132 ? -4.423 6.842 14.307 1.00 85.50 132 ALA A CA 1
ATOM 1012 C C . ALA A 1 132 ? -4.665 6.022 13.024 1.00 85.50 132 ALA A C 1
ATOM 1014 O O . ALA A 1 132 ? -5.740 5.459 12.867 1.00 85.50 132 ALA A O 1
ATOM 1015 N N . GLN A 1 133 ? -3.676 5.900 12.129 1.00 86.88 133 GLN A N 1
ATOM 1016 C CA . GLN A 1 133 ? -3.784 5.065 10.921 1.00 86.88 133 GLN A CA 1
ATOM 1017 C C . GLN A 1 133 ? -3.767 3.561 11.230 1.00 86.88 133 GLN A C 1
ATOM 1019 O O . GLN A 1 133 ? -4.156 2.754 10.387 1.00 86.88 133 GLN A O 1
ATOM 1024 N N . PHE A 1 134 ? -3.288 3.188 12.416 1.00 87.00 134 PHE A N 1
ATOM 1025 C CA . PHE A 1 134 ? -3.192 1.810 12.894 1.00 87.00 134 PHE A CA 1
ATOM 1026 C C . PHE A 1 134 ? -4.259 1.486 13.946 1.00 87.00 134 PHE A C 1
ATOM 1028 O O . PHE A 1 134 ? -4.335 0.356 14.427 1.00 87.00 134 PHE A O 1
ATOM 1035 N N . THR A 1 135 ? -5.100 2.461 14.293 1.00 84.69 135 THR A N 1
ATOM 1036 C CA . THR A 1 135 ? -6.259 2.279 15.162 1.00 84.69 135 THR A CA 1
ATOM 1037 C C . THR A 1 135 ? -7.449 1.833 14.330 1.00 84.69 135 THR A C 1
ATOM 1039 O O . THR A 1 135 ? -7.905 2.552 13.443 1.00 84.69 135 THR A O 1
ATOM 1042 N N . ALA A 1 136 ? -7.968 0.639 14.619 1.00 81.44 136 ALA A N 1
ATOM 1043 C CA . ALA A 1 136 ? -9.241 0.220 14.055 1.00 81.44 136 ALA A CA 1
ATOM 1044 C C . ALA A 1 136 ? -10.342 1.148 14.578 1.00 81.44 136 ALA A C 1
ATOM 1046 O O . ALA A 1 136 ? -10.436 1.382 15.785 1.00 81.44 136 ALA A O 1
ATOM 1047 N N . GLU A 1 137 ? -11.183 1.666 13.685 1.00 82.50 137 GLU A N 1
ATOM 1048 C CA . GLU A 1 137 ? -12.316 2.491 14.097 1.00 82.50 137 GLU A CA 1
ATOM 1049 C C . GLU A 1 137 ? -13.221 1.695 15.044 1.00 82.50 137 GLU A C 1
ATOM 1051 O O . GLU A 1 137 ? -13.551 0.539 14.786 1.00 82.50 137 GLU A O 1
ATOM 1056 N N . GLU A 1 138 ? -13.567 2.302 16.177 1.00 87.69 138 GLU A N 1
ATOM 1057 C CA . GLU A 1 138 ? -14.458 1.699 17.163 1.00 87.69 138 GLU A CA 1
ATOM 1058 C C . GLU A 1 138 ? -15.892 1.706 16.616 1.00 87.69 138 GLU A C 1
ATOM 1060 O O . GLU A 1 138 ? -16.422 2.761 16.251 1.00 87.69 138 GLU A O 1
ATOM 1065 N N . GLU A 1 139 ? -16.526 0.537 16.588 1.00 91.94 139 GLU A N 1
ATOM 1066 C CA . GLU A 1 139 ? -17.925 0.345 16.218 1.00 91.94 139 GLU A CA 1
ATOM 1067 C C . GLU A 1 139 ? -18.690 -0.301 17.376 1.00 91.94 139 GLU A C 1
ATOM 1069 O O . GLU A 1 139 ? -18.199 -1.215 18.045 1.00 91.94 139 GLU A O 1
ATOM 1074 N N . VAL A 1 140 ? -19.917 0.163 17.609 1.00 94.62 140 VAL A N 1
ATOM 1075 C CA . VAL A 1 140 ? -20.835 -0.431 18.586 1.00 94.62 140 VAL A CA 1
ATOM 1076 C C . VAL A 1 140 ? -22.166 -0.762 17.934 1.00 94.62 140 VAL A C 1
ATOM 1078 O O . VAL A 1 140 ? -22.736 0.039 17.195 1.00 94.62 140 VAL A O 1
ATOM 1081 N N . GLY A 1 141 ? -22.667 -1.953 18.235 1.00 96.19 141 GLY A N 1
ATOM 1082 C CA . GLY A 1 141 ? -24.012 -2.396 17.912 1.00 96.19 141 GLY A CA 1
ATOM 1083 C C . GLY A 1 141 ? -24.906 -2.145 19.106 1.00 96.19 141 GLY A C 1
ATOM 1084 O O . GLY A 1 141 ? -24.699 -2.756 20.160 1.00 96.19 141 GLY A O 1
ATOM 1085 N N . ALA A 1 142 ? -25.887 -1.254 18.964 1.00 96.94 142 ALA A N 1
ATOM 1086 C CA . ALA A 1 142 ? -26.759 -0.884 20.072 1.00 96.94 142 ALA A CA 1
ATOM 1087 C C . ALA A 1 142 ? -28.244 -0.901 19.710 1.00 96.94 142 ALA A C 1
ATOM 1089 O O . ALA A 1 142 ? -28.650 -0.637 18.578 1.00 96.94 142 ALA A O 1
ATOM 1090 N N . LYS A 1 143 ? -29.063 -1.157 20.729 1.00 97.44 143 LYS A N 1
ATOM 1091 C CA . LYS A 1 143 ? -30.511 -0.954 20.697 1.00 97.44 143 LYS A CA 1
ATOM 1092 C C . LYS A 1 143 ? -30.882 0.167 21.650 1.00 97.44 143 LYS A C 1
ATOM 1094 O O . LYS A 1 143 ? -30.182 0.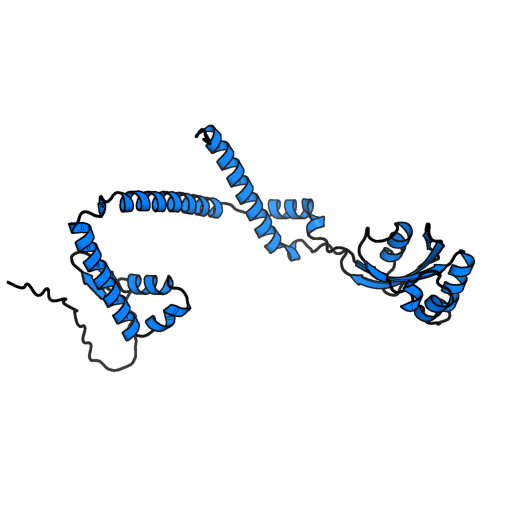397 22.638 1.00 97.44 143 LYS A O 1
ATOM 1099 N N . HIS A 1 144 ? -31.988 0.848 21.374 1.00 97.69 144 HIS A N 1
ATOM 1100 C CA . HIS A 1 144 ? -32.482 1.889 22.262 1.00 97.69 144 HIS A CA 1
ATOM 1101 C C . HIS A 1 144 ? -34.001 1.899 22.464 1.00 97.69 144 HIS A C 1
ATOM 1103 O O . HIS A 1 144 ? -34.771 1.435 21.623 1.00 97.69 144 HIS A O 1
ATOM 1109 N N . ILE A 1 145 ? -34.421 2.492 23.576 1.00 97.50 145 ILE A N 1
ATOM 1110 C CA . ILE A 1 145 ? -35.806 2.869 23.866 1.00 97.50 145 ILE A CA 1
ATOM 1111 C C . ILE A 1 145 ? -35.811 4.379 24.053 1.00 97.50 145 ILE A C 1
ATOM 1113 O O . ILE A 1 145 ? -35.026 4.885 24.849 1.00 97.50 145 ILE A O 1
ATOM 1117 N N . LEU A 1 146 ? -36.654 5.093 23.307 1.00 97.00 146 LEU A N 1
ATOM 1118 C CA . LEU A 1 146 ? -36.805 6.542 23.428 1.00 97.00 146 LEU A CA 1
ATOM 1119 C C . LEU A 1 146 ? -38.108 6.872 24.155 1.00 97.00 146 LEU A C 1
ATOM 1121 O O . LEU A 1 146 ? -39.180 6.602 23.623 1.00 97.00 146 LEU A O 1
ATOM 1125 N N . CYS A 1 147 ? -38.014 7.518 25.309 1.00 96.56 147 CYS A N 1
ATOM 1126 C CA . CYS A 1 147 ? -39.149 8.004 26.088 1.00 96.56 147 CYS A CA 1
ATOM 1127 C C . CYS A 1 147 ? -39.170 9.538 26.128 1.00 96.56 147 CYS A C 1
ATOM 1129 O O . CYS A 1 147 ? -38.152 10.196 25.891 1.00 96.56 147 CYS A O 1
ATOM 1131 N N . LYS A 1 148 ? -40.327 10.137 26.426 1.00 94.62 148 LYS A N 1
ATOM 1132 C CA . LYS A 1 148 ? -40.453 11.602 26.486 1.00 94.62 148 LYS A CA 1
ATOM 1133 C C . LYS A 1 148 ? -39.945 12.152 27.811 1.00 94.62 148 LYS A C 1
ATOM 1135 O O . LYS A 1 148 ? -39.368 13.238 27.829 1.00 94.62 148 LYS A O 1
ATOM 1140 N N . THR A 1 149 ? -40.151 11.413 28.898 1.00 96.00 149 THR A N 1
ATOM 1141 C CA . THR A 1 149 ? -39.739 11.810 30.249 1.00 96.00 149 THR A CA 1
ATOM 1142 C C . THR A 1 149 ? -38.719 10.838 30.834 1.00 96.00 149 THR A C 1
ATOM 1144 O O . THR A 1 149 ? -38.570 9.702 30.379 1.00 96.00 149 THR A O 1
ATOM 1147 N N . GLN A 1 150 ? -38.001 11.301 31.856 1.00 95.12 150 GLN A N 1
ATOM 1148 C CA . GLN A 1 150 ? -37.061 10.470 32.601 1.00 95.12 150 GLN A CA 1
ATOM 1149 C C . GLN A 1 150 ? -37.782 9.327 33.324 1.00 95.12 150 GLN A C 1
ATOM 1151 O O . GLN A 1 150 ? -37.339 8.189 33.248 1.00 95.12 150 GLN A O 1
ATOM 1156 N N . GLU A 1 151 ? -38.928 9.612 33.944 1.00 96.56 151 GLU A N 1
ATOM 1157 C CA . GLU A 1 151 ? -39.749 8.630 34.666 1.00 96.56 151 GLU A CA 1
ATOM 1158 C C . GLU A 1 151 ? -40.204 7.482 33.749 1.00 96.56 151 GLU A C 1
ATOM 1160 O O . GLU A 1 151 ? -40.134 6.314 34.125 1.00 96.56 151 GLU A O 1
ATOM 1165 N N . GLU A 1 152 ? -40.610 7.790 32.511 1.00 95.38 152 GLU A N 1
ATOM 1166 C CA . GLU A 1 152 ? -40.955 6.776 31.505 1.00 95.38 152 GLU A CA 1
ATOM 1167 C C . GLU A 1 152 ? -39.742 5.916 31.119 1.00 95.38 152 GLU A C 1
ATOM 1169 O O . GLU A 1 152 ? -39.869 4.705 30.933 1.00 95.38 152 GLU A O 1
ATOM 1174 N N . ALA A 1 153 ? -38.560 6.525 30.984 1.00 96.06 153 ALA A N 1
ATOM 1175 C CA . ALA A 1 153 ? -37.328 5.805 30.673 1.00 96.06 153 ALA A CA 1
ATOM 1176 C C . ALA A 1 153 ? -36.894 4.898 31.836 1.00 96.06 153 ALA A C 1
ATOM 1178 O O . ALA A 1 153 ? -36.498 3.757 31.608 1.00 96.06 153 ALA A O 1
ATOM 1179 N N . GLU A 1 154 ? -37.012 5.367 33.078 1.00 96.94 154 GLU A N 1
ATOM 1180 C CA . GLU A 1 154 ? -36.725 4.587 34.287 1.00 96.94 154 GLU A CA 1
ATOM 1181 C C . GLU A 1 154 ? -37.684 3.402 34.430 1.00 96.94 154 GLU A C 1
ATOM 1183 O O . GLU A 1 154 ? -37.236 2.281 34.670 1.00 96.94 154 GLU A O 1
ATOM 1188 N N . ALA A 1 155 ? -38.981 3.612 34.191 1.00 96.69 155 ALA A N 1
ATOM 1189 C CA . ALA A 1 155 ? -39.970 2.539 34.191 1.00 96.69 155 ALA A CA 1
ATOM 1190 C C . ALA A 1 155 ? -39.685 1.495 33.096 1.00 96.69 155 ALA A C 1
ATOM 1192 O O . ALA A 1 155 ? -39.733 0.292 33.356 1.00 96.69 155 ALA A O 1
ATOM 1193 N N . ALA A 1 156 ? -39.336 1.937 31.882 1.00 96.19 156 ALA A N 1
ATOM 1194 C CA . ALA A 1 156 ? -38.943 1.042 30.795 1.00 96.19 156 ALA A CA 1
ATOM 1195 C C . ALA A 1 156 ? -37.683 0.237 31.148 1.00 96.19 156 ALA A C 1
ATOM 1197 O O . ALA A 1 156 ? -37.630 -0.971 30.928 1.00 96.19 156 ALA A O 1
ATOM 1198 N N . ARG A 1 157 ? -36.681 0.889 31.746 1.00 96.69 157 ARG A N 1
ATOM 1199 C CA . ARG A 1 157 ? -35.455 0.237 32.216 1.00 96.69 157 ARG A CA 1
ATOM 1200 C C . ARG A 1 157 ? -35.753 -0.808 33.288 1.00 96.69 157 ARG A C 1
ATOM 1202 O O . ARG A 1 157 ? -35.187 -1.895 33.230 1.00 96.69 157 ARG A O 1
ATOM 1209 N N . GLN A 1 158 ? -36.645 -0.506 34.232 1.00 97.44 158 GLN A N 1
ATOM 1210 C CA . GLN A 1 158 ? -37.023 -1.443 35.288 1.00 97.44 158 GLN A CA 1
ATOM 1211 C C . GLN A 1 158 ? -37.698 -2.694 34.717 1.00 97.44 158 GLN A C 1
ATOM 1213 O O . GLN A 1 158 ? -37.305 -3.794 35.080 1.00 97.44 158 GLN A O 1
ATOM 1218 N N . ARG A 1 159 ? -38.605 -2.549 33.739 1.00 97.31 159 ARG A N 1
ATOM 1219 C CA . ARG A 1 159 ? -39.218 -3.692 33.032 1.00 97.31 159 ARG A CA 1
ATOM 1220 C C . ARG A 1 159 ? -38.175 -4.633 32.421 1.00 97.31 159 ARG A C 1
ATOM 1222 O O . ARG A 1 159 ? -38.282 -5.850 32.548 1.00 97.31 159 ARG A O 1
ATOM 1229 N N . VAL A 1 160 ? -37.141 -4.067 31.794 1.00 96.12 160 VAL A N 1
ATOM 1230 C CA . VAL A 1 160 ? -36.034 -4.856 31.230 1.00 96.12 160 VAL A CA 1
ATOM 1231 C C . VAL A 1 160 ? -35.227 -5.550 32.331 1.00 96.12 160 VAL A C 1
ATOM 1233 O O . VAL A 1 160 ? -34.880 -6.721 32.189 1.00 96.12 160 VAL A O 1
ATOM 1236 N N . LEU A 1 161 ? -34.939 -4.861 33.441 1.00 94.75 161 LEU A N 1
ATOM 1237 C CA . LEU A 1 161 ? -34.234 -5.455 34.586 1.00 94.75 161 LEU A CA 1
ATOM 1238 C C . LEU A 1 161 ? -35.038 -6.563 35.277 1.00 94.75 161 LEU A C 1
ATOM 1240 O O . LEU A 1 161 ? -34.444 -7.519 35.772 1.00 94.75 161 LEU A O 1
ATOM 1244 N N . ASP A 1 162 ? -36.366 -6.462 35.263 1.00 96.31 162 ASP A N 1
ATOM 1245 C CA . ASP A 1 162 ? -37.285 -7.466 35.807 1.00 96.31 162 ASP A CA 1
ATOM 1246 C C . ASP A 1 162 ? -37.415 -8.707 34.896 1.00 96.31 162 ASP A C 1
ATOM 1248 O O . ASP A 1 162 ? -38.085 -9.678 35.253 1.00 96.31 162 ASP A O 1
ATOM 1252 N N . GLY A 1 163 ? -36.736 -8.713 33.741 1.00 93.50 163 GLY A N 1
ATOM 1253 C CA . GLY A 1 163 ? -36.589 -9.872 32.856 1.00 93.50 163 GLY A CA 1
ATOM 1254 C C . GLY A 1 163 ? -37.400 -9.809 31.562 1.00 93.50 163 GLY A C 1
ATOM 1255 O O . GLY A 1 163 ? -37.371 -10.767 30.786 1.00 93.50 163 GLY A O 1
ATOM 1256 N N . GLU A 1 164 ? -38.109 -8.711 31.296 1.00 97.12 164 GLU A N 1
ATOM 1257 C CA . GLU A 1 164 ? -38.804 -8.529 30.023 1.00 97.12 164 GLU A CA 1
ATOM 1258 C C . GLU A 1 164 ? -37.807 -8.264 28.884 1.00 97.12 164 GLU A C 1
ATOM 1260 O O . GLU A 1 164 ? -36.797 -7.573 29.048 1.00 97.12 164 GLU A O 1
ATOM 1265 N N . ALA A 1 165 ? -38.069 -8.814 27.696 1.00 95.75 165 ALA A N 1
ATOM 1266 C CA . ALA A 1 165 ? -37.155 -8.649 26.575 1.00 95.75 165 ALA A CA 1
ATOM 1267 C C . ALA A 1 165 ? -37.106 -7.180 26.126 1.00 95.75 165 ALA A C 1
ATOM 1269 O O . ALA A 1 165 ? -38.132 -6.572 25.828 1.00 95.75 165 ALA A O 1
ATOM 1270 N N . PHE A 1 166 ? -35.896 -6.628 25.978 1.00 96.25 166 PHE A N 1
ATOM 1271 C CA . PHE A 1 166 ? -35.683 -5.235 25.554 1.00 96.25 166 PHE A CA 1
ATOM 1272 C C . PHE A 1 166 ? -36.463 -4.867 24.284 1.00 96.25 166 PHE A C 1
ATOM 1274 O O . PHE A 1 166 ? -36.993 -3.767 24.168 1.00 96.25 166 PHE A O 1
ATOM 1281 N N . ALA A 1 167 ? -36.550 -5.799 23.330 1.00 95.94 167 ALA A N 1
ATOM 1282 C CA . ALA A 1 167 ? -37.267 -5.598 22.076 1.00 95.94 167 ALA A CA 1
ATOM 1283 C C . ALA A 1 167 ? -38.781 -5.427 22.269 1.00 95.94 167 ALA A C 1
ATOM 1285 O O . ALA A 1 167 ? -39.396 -4.673 21.517 1.00 95.94 167 ALA A O 1
ATOM 1286 N N . ASP A 1 168 ? -39.365 -6.104 23.255 1.00 96.81 168 ASP A N 1
ATOM 1287 C CA . ASP A 1 168 ? -40.796 -6.028 23.546 1.00 96.81 168 ASP A CA 1
ATOM 1288 C C . ASP A 1 168 ? -41.107 -4.724 24.284 1.00 96.81 168 ASP A C 1
ATOM 1290 O O . ASP A 1 168 ? -41.965 -3.963 23.842 1.00 96.81 168 ASP A O 1
ATOM 1294 N N . VAL A 1 169 ? -40.290 -4.359 25.282 1.00 96.06 169 VAL A N 1
ATOM 1295 C CA . VAL A 1 169 ? -40.389 -3.041 25.933 1.00 96.06 169 VAL A CA 1
ATOM 1296 C C . VAL A 1 169 ? -40.218 -1.915 24.907 1.00 96.06 169 VAL A C 1
ATOM 1298 O O . VAL A 1 169 ? -40.988 -0.956 24.902 1.00 96.06 169 VAL A O 1
ATOM 1301 N N . ALA A 1 170 ? -39.260 -2.036 23.980 1.00 95.94 170 ALA A N 1
ATOM 1302 C CA . ALA A 1 170 ? -39.064 -1.059 22.915 1.00 95.94 170 ALA A CA 1
ATOM 1303 C C . ALA A 1 170 ? -40.300 -0.912 22.019 1.00 95.94 170 ALA A C 1
ATOM 1305 O O . ALA A 1 170 ? -40.693 0.218 21.737 1.00 95.94 170 ALA A O 1
ATOM 1306 N N . LYS A 1 171 ? -40.927 -2.015 21.590 1.00 96.00 171 LYS A N 1
ATOM 1307 C CA . LYS A 1 171 ? -42.167 -1.983 20.790 1.00 96.00 171 LYS A CA 1
ATOM 1308 C C . LYS A 1 171 ? -43.302 -1.272 21.518 1.00 96.00 171 LYS A C 1
ATOM 1310 O O . LYS A 1 171 ? -44.012 -0.478 20.896 1.00 96.00 171 LYS A O 1
ATOM 1315 N N . ASP A 1 172 ? -43.429 -1.536 22.813 1.00 94.88 172 ASP A N 1
ATOM 1316 C CA . ASP A 1 172 ? -44.519 -1.034 23.641 1.00 94.88 172 ASP A CA 1
ATOM 1317 C C . ASP A 1 172 ? -44.417 0.470 23.904 1.00 94.88 172 ASP A C 1
ATOM 1319 O O . ASP A 1 172 ? -45.404 1.190 23.747 1.00 94.88 172 ASP A O 1
ATOM 1323 N N . VAL A 1 173 ? -43.240 0.952 24.326 1.00 94.19 173 VAL A N 1
ATOM 1324 C CA . VAL A 1 173 ? -43.117 2.301 24.914 1.00 94.19 173 VAL A CA 1
ATOM 1325 C C . VAL A 1 173 ? -42.224 3.259 24.131 1.00 94.19 173 VAL A C 1
ATOM 1327 O O . VAL A 1 173 ? -42.297 4.466 24.354 1.00 94.19 173 VAL A O 1
ATOM 1330 N N . SER A 1 174 ? -41.393 2.774 23.202 1.00 94.94 174 SER A N 1
ATOM 1331 C CA . SER A 1 174 ? -40.466 3.651 22.480 1.00 94.94 174 SER A CA 1
ATOM 1332 C C . SER A 1 174 ? -41.204 4.570 21.502 1.00 94.94 174 SER A C 1
ATOM 1334 O O . SER A 1 174 ? -42.039 4.145 20.700 1.00 94.94 174 SER A O 1
ATOM 1336 N N . ALA A 1 175 ? -40.831 5.847 21.508 1.00 92.69 175 ALA A N 1
ATOM 1337 C CA . ALA A 1 175 ? -41.287 6.854 20.557 1.00 92.69 175 ALA A CA 1
ATOM 1338 C C . ALA A 1 175 ? -40.490 6.845 19.237 1.00 92.69 175 ALA A C 1
ATOM 1340 O O . ALA A 1 175 ? -40.849 7.557 18.299 1.00 92.69 175 ALA A O 1
ATOM 1341 N N . CYS A 1 176 ? -39.408 6.062 19.143 1.00 91.69 176 CYS A N 1
ATOM 1342 C CA . CYS A 1 176 ? -38.579 5.980 17.941 1.00 91.69 176 CYS A CA 1
ATOM 1343 C C . CYS A 1 176 ? -39.121 4.919 16.960 1.00 91.69 176 CYS A C 1
ATOM 1345 O O . CYS A 1 176 ? -39.477 3.824 17.399 1.00 91.69 176 CYS A O 1
ATOM 1347 N N . PRO A 1 177 ? -39.126 5.163 15.633 1.00 91.88 177 PRO A N 1
ATOM 1348 C CA . PRO A 1 177 ? -39.524 4.161 14.635 1.00 91.88 177 PRO A CA 1
ATOM 1349 C C . PRO A 1 177 ? -38.719 2.851 14.673 1.00 91.88 177 PRO A C 1
ATOM 1351 O O . PRO A 1 177 ? -39.200 1.823 14.202 1.00 91.88 177 PRO A O 1
ATOM 1354 N N . SER A 1 178 ? -37.515 2.858 15.262 1.00 90.94 178 SER A N 1
ATOM 1355 C CA . SER A 1 178 ? -36.704 1.651 15.496 1.00 90.94 178 SER A CA 1
ATOM 1356 C C . SER A 1 178 ? -37.418 0.606 16.362 1.00 90.94 178 SER A C 1
ATOM 1358 O O . SER A 1 178 ? -37.051 -0.569 16.325 1.00 90.94 178 SER A O 1
ATOM 1360 N N . LYS A 1 179 ? -38.475 0.991 17.091 1.00 92.94 179 LYS A N 1
ATOM 1361 C CA . LYS A 1 179 ? -39.315 0.095 17.894 1.00 92.94 179 LYS A CA 1
ATOM 1362 C C . LYS A 1 179 ? -39.845 -1.112 17.121 1.00 92.94 179 LYS A C 1
ATOM 1364 O O . LYS A 1 179 ? -39.875 -2.206 17.668 1.00 92.94 179 LYS A O 1
ATOM 1369 N N . GLU A 1 180 ? -40.146 -0.957 15.830 1.00 93.12 180 GLU A N 1
ATOM 1370 C CA . GLU A 1 180 ? -40.622 -2.054 14.970 1.00 93.12 180 GLU A CA 1
ATOM 1371 C C . GLU A 1 180 ? -39.570 -3.167 14.814 1.00 93.12 180 GLU A C 1
ATOM 1373 O O . GLU A 1 180 ? -39.898 -4.334 14.607 1.00 93.12 180 GLU A O 1
ATOM 1378 N N . LYS A 1 181 ? -38.288 -2.818 14.978 1.00 94.06 181 LYS A N 1
ATOM 1379 C CA . LYS A 1 181 ? -37.142 -3.738 14.995 1.00 94.06 181 LYS A CA 1
ATOM 1380 C C . LYS A 1 181 ? -36.639 -4.016 16.417 1.00 94.06 181 LYS A C 1
ATOM 1382 O O . LYS A 1 181 ? -35.490 -4.403 16.605 1.00 94.06 181 LYS A O 1
ATOM 1387 N N . GLY A 1 182 ? -37.469 -3.785 17.434 1.00 92.62 182 GLY A N 1
ATOM 1388 C CA . GLY A 1 182 ? -37.081 -3.956 18.834 1.00 92.62 182 GLY A CA 1
ATOM 1389 C C . GLY A 1 182 ? -36.028 -2.950 19.309 1.00 92.62 182 GLY A C 1
ATOM 1390 O O . GLY A 1 182 ? -35.199 -3.288 20.151 1.00 92.62 182 GLY A O 1
ATOM 1391 N N . GLY A 1 183 ? -36.024 -1.743 18.735 1.00 93.56 183 GLY A N 1
ATOM 1392 C CA . GLY A 1 183 ? -35.115 -0.656 19.103 1.00 93.56 183 GLY A CA 1
ATOM 1393 C C . GLY A 1 183 ? -33.738 -0.713 18.441 1.00 93.56 183 GLY A C 1
ATOM 1394 O O . GLY A 1 183 ? -32.884 0.094 18.792 1.00 93.56 183 GLY A O 1
ATOM 1395 N N . ASP A 1 184 ? -33.505 -1.646 17.517 1.00 96.12 184 ASP A N 1
ATOM 1396 C CA . ASP A 1 184 ? -32.195 -1.873 16.902 1.00 96.12 184 ASP A CA 1
ATOM 1397 C C . ASP A 1 184 ? -31.761 -0.738 15.962 1.00 96.12 184 ASP A C 1
ATOM 1399 O O . ASP A 1 184 ? -32.518 -0.314 15.082 1.00 96.12 184 ASP A O 1
ATOM 1403 N N . LEU A 1 185 ? -30.532 -0.257 16.164 1.00 94.12 185 LEU A N 1
ATOM 1404 C CA . LEU A 1 185 ? -29.889 0.784 15.363 1.00 94.12 185 LEU A CA 1
ATOM 1405 C C . LEU A 1 185 ? -28.790 0.227 14.445 1.00 94.12 185 LEU A C 1
ATOM 1407 O O . LEU A 1 185 ? -28.287 0.966 13.600 1.00 94.12 185 LEU A O 1
ATOM 1411 N N . GLY A 1 186 ? -28.441 -1.058 14.572 1.00 94.38 186 GLY A N 1
ATOM 1412 C CA . GLY A 1 186 ? -27.288 -1.653 13.902 1.00 94.38 186 GLY A CA 1
ATOM 1413 C C . GLY A 1 186 ? -25.948 -1.200 14.495 1.00 94.38 186 GLY A C 1
ATOM 1414 O O . GLY A 1 186 ? -25.891 -0.609 15.576 1.00 94.38 186 GLY A O 1
ATOM 1415 N N . MET A 1 187 ? -24.865 -1.491 13.768 1.00 94.25 187 MET A N 1
ATOM 1416 C CA . MET A 1 187 ? -23.503 -1.062 14.108 1.00 94.25 187 MET A CA 1
ATOM 1417 C C . MET A 1 187 ? -23.273 0.382 13.658 1.00 94.25 187 MET A C 1
ATOM 1419 O O . MET A 1 187 ? -23.587 0.731 12.518 1.00 94.25 187 MET A O 1
ATOM 1423 N N . PHE A 1 188 ? -22.696 1.210 14.524 1.00 93.19 188 PHE A N 1
ATOM 1424 C CA . PHE A 1 188 ? -22.308 2.577 14.185 1.00 93.19 188 PHE A CA 1
ATOM 1425 C C . PHE A 1 188 ? -20.962 2.968 14.797 1.00 93.19 188 PHE A C 1
ATOM 1427 O O . PHE A 1 188 ? -20.541 2.452 15.834 1.00 93.19 188 PHE A O 1
ATOM 1434 N N . LYS A 1 189 ? -20.303 3.919 14.133 1.00 92.06 189 LYS A N 1
ATOM 1435 C CA . LYS A 1 189 ? -19.029 4.538 14.514 1.00 92.06 189 LYS A CA 1
ATOM 1436 C C . LYS A 1 189 ? -19.254 5.830 15.287 1.00 92.06 189 LYS A C 1
ATOM 1438 O O . LYS A 1 189 ? -20.329 6.436 15.236 1.00 92.06 189 LYS A O 1
ATOM 1443 N N . ARG A 1 190 ? -18.197 6.301 15.947 1.00 87.62 190 ARG A N 1
ATOM 1444 C CA . ARG A 1 190 ? -18.167 7.655 16.513 1.00 87.62 190 ARG A CA 1
ATOM 1445 C C . ARG A 1 190 ? -18.416 8.707 15.426 1.00 87.62 190 ARG A C 1
ATOM 1447 O O . ARG A 1 190 ? -17.992 8.549 14.285 1.00 87.62 190 ARG A O 1
ATOM 1454 N N . GLY A 1 191 ? -19.127 9.772 15.775 1.00 88.19 191 GLY A N 1
ATOM 1455 C CA . GLY A 1 191 ? -19.571 10.837 14.877 1.00 88.19 191 GLY A CA 1
ATOM 1456 C C . GLY A 1 191 ? -20.892 10.567 14.148 1.00 88.19 191 GLY A C 1
ATOM 1457 O O . GLY A 1 191 ? -21.396 11.469 13.479 1.00 88.19 191 GLY A O 1
ATOM 1458 N N . GLN A 1 192 ? -21.478 9.368 14.265 1.00 91.50 192 GLN A N 1
ATOM 1459 C CA . GLN A 1 192 ? -22.736 9.021 13.583 1.00 91.50 192 GLN A CA 1
ATOM 1460 C C . GLN A 1 192 ? -23.990 9.250 14.443 1.00 91.50 192 GLN A C 1
ATOM 1462 O O . GLN A 1 192 ? -25.093 9.323 13.901 1.00 91.50 192 GLN A O 1
ATOM 1467 N N . MET A 1 193 ? -23.838 9.390 15.764 1.00 92.75 193 MET A N 1
ATOM 1468 C CA . MET A 1 193 ? -24.940 9.603 16.709 1.00 92.75 193 MET A CA 1
ATOM 1469 C C . MET A 1 193 ? -24.791 10.934 17.456 1.00 92.75 193 MET A C 1
ATOM 1471 O O . MET A 1 193 ? -23.745 11.578 17.438 1.00 92.75 193 MET A O 1
ATOM 1475 N N . VAL A 1 194 ? -25.856 11.381 18.131 1.00 93.56 194 VAL A N 1
ATOM 1476 C CA . VAL A 1 194 ? -25.778 12.588 18.970 1.00 93.56 194 VAL A CA 1
ATOM 1477 C C . VAL A 1 194 ? -24.851 12.353 20.163 1.00 93.56 194 VAL A C 1
ATOM 1479 O O . VAL A 1 194 ? -24.915 11.306 20.802 1.00 93.56 194 VAL A O 1
ATOM 1482 N N . GLN A 1 195 ? -24.029 13.349 20.495 1.00 93.31 195 GLN A N 1
ATOM 1483 C CA . GLN A 1 195 ? -22.922 13.209 21.450 1.00 93.31 195 GLN A CA 1
ATOM 1484 C C . GLN A 1 195 ? -23.291 12.556 22.800 1.00 93.31 195 GLN A C 1
ATOM 1486 O O . GLN A 1 195 ? -22.550 11.669 23.227 1.00 93.31 195 GLN A O 1
ATOM 1491 N N . PRO A 1 196 ? -24.415 12.897 23.471 1.00 94.19 196 PRO A N 1
ATOM 1492 C CA . PRO A 1 196 ? -24.768 12.251 24.739 1.00 94.19 196 PRO A CA 1
ATOM 1493 C C . PRO A 1 196 ? -25.085 10.759 24.572 1.00 94.19 196 PRO A C 1
ATOM 1495 O O . PRO A 1 196 ? -24.657 9.941 25.381 1.00 94.19 196 PRO A O 1
ATOM 1498 N N . PHE A 1 197 ? -25.782 10.400 23.488 1.00 95.62 197 PHE A N 1
ATOM 1499 C CA . PHE A 1 197 ? -26.107 9.012 23.156 1.00 95.62 197 PHE A CA 1
ATOM 1500 C C . PHE A 1 197 ? -24.845 8.219 22.828 1.00 95.62 197 PHE A C 1
ATOM 1502 O O . PHE A 1 197 ? -24.644 7.127 23.346 1.00 95.62 197 PHE A O 1
ATOM 1509 N N . GLU A 1 198 ? -23.980 8.791 21.993 1.00 93.62 198 GLU A N 1
ATOM 1510 C CA . GLU A 1 198 ? -22.714 8.179 21.613 1.00 93.62 198 GLU A CA 1
ATOM 1511 C C . GLU A 1 198 ? -21.834 7.915 22.837 1.00 93.62 198 GLU A C 1
ATOM 1513 O O . GLU A 1 198 ? -21.331 6.810 23.017 1.00 93.62 198 GLU A O 1
ATOM 1518 N N . THR A 1 199 ? -21.686 8.912 23.709 1.00 92.88 199 THR A N 1
ATOM 1519 C CA . THR A 1 199 ? -20.833 8.809 24.900 1.00 92.88 199 THR A CA 1
ATOM 1520 C C . THR A 1 199 ? -21.293 7.664 25.800 1.00 92.88 199 THR A C 1
ATOM 1522 O O . THR A 1 199 ? -20.471 6.871 26.255 1.00 92.88 199 THR A O 1
ATOM 1525 N N . ALA A 1 200 ? -22.607 7.533 25.997 1.00 94.56 200 ALA A N 1
ATOM 1526 C CA . ALA A 1 200 ? -23.181 6.440 26.764 1.00 94.56 200 ALA A CA 1
ATOM 1527 C C . ALA A 1 200 ? -23.025 5.086 26.054 1.00 94.56 200 ALA A C 1
ATOM 1529 O O . ALA A 1 200 ? -22.552 4.140 26.671 1.00 94.56 200 ALA A O 1
ATOM 1530 N N . ALA A 1 201 ? -23.352 4.987 24.761 1.00 94.56 201 ALA A N 1
ATOM 1531 C CA . ALA A 1 201 ? -23.257 3.735 24.010 1.00 94.56 201 ALA A CA 1
ATOM 1532 C C . ALA A 1 201 ? -21.823 3.185 23.976 1.00 94.56 201 ALA A C 1
ATOM 1534 O O . ALA A 1 201 ? -21.598 2.020 24.279 1.00 94.56 201 ALA A O 1
ATOM 1535 N N . PHE A 1 202 ? -20.833 4.024 23.671 1.00 92.69 202 PHE A N 1
ATOM 1536 C CA . PHE A 1 202 ? -19.437 3.590 23.628 1.00 92.69 202 PHE A CA 1
ATOM 1537 C C . PHE A 1 202 ? -18.825 3.351 25.017 1.00 92.69 202 PHE A C 1
ATOM 1539 O O . PHE A 1 202 ? -17.843 2.613 25.121 1.00 92.69 202 PHE A O 1
ATOM 1546 N N . GLY A 1 203 ? -19.379 3.956 26.072 1.00 91.00 203 GLY A N 1
ATOM 1547 C CA . GLY A 1 203 ? -18.966 3.728 27.459 1.00 91.00 203 GLY A CA 1
ATOM 1548 C C . GLY A 1 203 ? -19.484 2.419 28.063 1.00 91.00 203 GLY A C 1
ATOM 1549 O O . GLY A 1 203 ? -18.969 1.989 29.092 1.00 91.00 203 GLY A O 1
ATOM 1550 N N . LEU A 1 204 ? -20.477 1.778 27.439 1.00 93.19 204 LEU A N 1
ATOM 1551 C CA . LEU A 1 204 ? -21.006 0.491 27.883 1.00 93.19 204 LEU A CA 1
ATOM 1552 C C . LEU A 1 204 ? -20.121 -0.677 27.430 1.00 93.19 204 LEU A C 1
ATOM 1554 O O . LEU A 1 204 ? -19.571 -0.692 26.325 1.00 93.19 204 LEU A O 1
ATOM 1558 N N . GLU A 1 205 ? -20.042 -1.700 28.278 1.00 90.81 205 GLU A N 1
ATOM 1559 C CA . GLU A 1 205 ? -19.529 -3.013 27.890 1.00 90.81 205 GLU A CA 1
ATOM 1560 C C . GLU A 1 205 ? -20.567 -3.786 27.062 1.00 90.81 205 GLU A C 1
ATOM 1562 O O . GLU A 1 205 ? -21.768 -3.500 27.097 1.00 90.81 205 GLU A O 1
ATOM 1567 N N . LYS A 1 206 ? -20.116 -4.806 26.322 1.00 92.69 206 LYS A N 1
ATOM 1568 C CA . LYS A 1 206 ? -21.013 -5.711 25.592 1.00 92.69 206 LYS A CA 1
ATOM 1569 C C . LYS A 1 206 ? -21.972 -6.400 26.571 1.00 92.69 206 LYS A C 1
ATOM 1571 O O . LYS A 1 206 ? -21.542 -7.052 27.514 1.00 92.69 206 LYS A O 1
ATOM 1576 N N . GLY A 1 207 ? -23.270 -6.287 26.308 1.00 92.69 207 GLY A N 1
ATOM 1577 C CA . GLY A 1 207 ? -24.358 -6.748 27.174 1.00 92.69 207 GLY A CA 1
ATOM 1578 C C . GLY A 1 207 ? -24.807 -5.718 28.215 1.00 92.69 207 GLY A C 1
ATOM 1579 O O . GLY A 1 207 ? -25.796 -5.951 28.903 1.00 92.69 207 GLY A O 1
ATOM 1580 N N . GLY A 1 208 ? -24.116 -4.581 28.328 1.00 93.81 208 GLY A N 1
ATOM 1581 C CA . GLY A 1 208 ? -24.462 -3.511 29.254 1.00 93.81 208 GLY A CA 1
ATOM 1582 C C . GLY A 1 208 ? -25.728 -2.757 28.847 1.00 93.81 208 GLY A C 1
ATOM 1583 O O . GLY A 1 208 ? -26.120 -2.728 27.675 1.00 93.81 208 GLY A O 1
ATOM 1584 N N . MET A 1 209 ? -26.351 -2.112 29.833 1.00 96.06 209 MET A N 1
ATOM 1585 C CA . MET A 1 209 ? -27.483 -1.207 29.651 1.00 96.06 209 MET A CA 1
ATOM 1586 C C . MET A 1 209 ? -27.219 0.110 30.387 1.00 96.06 209 MET A C 1
ATOM 1588 O O . MET A 1 209 ? -26.724 0.098 31.512 1.00 96.06 209 MET A O 1
ATOM 1592 N N . SER A 1 210 ? -27.533 1.240 29.755 1.00 96.31 210 SER A N 1
ATOM 1593 C CA . SER A 1 210 ? -27.336 2.568 30.335 1.00 96.31 210 SER A CA 1
ATOM 1594 C C . SER A 1 210 ? -28.415 2.922 31.357 1.00 96.31 210 SER A C 1
ATOM 1596 O O . SER A 1 210 ? -29.518 2.367 31.377 1.00 96.31 210 SER A O 1
ATOM 1598 N N . ASP A 1 211 ? -28.123 3.937 32.160 1.00 95.88 211 ASP A N 1
ATOM 1599 C CA . ASP A 1 211 ? -29.153 4.759 32.796 1.00 95.88 211 ASP A CA 1
ATOM 1600 C C . ASP A 1 211 ? -29.845 5.658 31.746 1.00 95.88 211 ASP A C 1
ATOM 1602 O O . ASP A 1 211 ? -29.373 5.726 30.603 1.00 95.88 211 ASP A O 1
ATOM 1606 N N . PRO A 1 212 ? -30.967 6.329 32.071 1.00 96.56 212 PRO A N 1
ATOM 1607 C CA . PRO A 1 212 ? -31.614 7.272 31.162 1.00 96.56 212 PRO A CA 1
ATOM 1608 C C . PRO A 1 212 ? -30.667 8.369 30.667 1.00 96.56 212 PRO A C 1
ATOM 1610 O O . PRO A 1 212 ? -30.216 9.228 31.420 1.00 96.56 212 PRO A O 1
ATOM 1613 N N . VAL A 1 213 ? -30.397 8.366 29.363 1.00 97.00 213 VAL A N 1
ATOM 1614 C CA . VAL A 1 213 ? -29.537 9.349 28.700 1.00 97.00 213 VAL A CA 1
ATOM 1615 C C . VAL A 1 213 ? -30.400 10.431 28.072 1.00 97.00 213 VAL A C 1
ATOM 1617 O O . VAL A 1 213 ? -31.161 10.163 27.141 1.00 97.00 213 VAL A O 1
ATOM 1620 N N . GLN A 1 214 ? -30.270 11.669 28.540 1.00 96.56 214 GLN A N 1
ATOM 1621 C CA . GLN A 1 214 ? -30.993 12.798 27.964 1.00 96.56 214 GLN A CA 1
ATOM 1622 C C . GLN A 1 214 ? -30.359 13.247 26.639 1.00 96.56 214 GLN A C 1
ATOM 1624 O O . GLN A 1 214 ? -29.157 13.498 26.547 1.00 96.56 214 GLN A O 1
ATOM 1629 N N . THR A 1 215 ? -31.181 13.412 25.605 1.00 95.69 215 THR A N 1
ATOM 1630 C CA . THR A 1 215 ? -30.803 14.071 24.351 1.00 95.69 215 THR A CA 1
ATOM 1631 C C . THR A 1 215 ? -31.859 15.104 23.958 1.00 95.69 215 THR A C 1
ATOM 1633 O O . THR A 1 215 ? -32.892 15.256 24.607 1.00 95.69 215 THR A O 1
ATOM 1636 N N . LYS A 1 216 ? -31.642 15.793 22.832 1.00 93.69 216 LYS A N 1
ATOM 1637 C CA . LYS A 1 216 ? -32.641 16.694 22.239 1.00 93.69 216 LYS A CA 1
ATOM 1638 C C . LYS A 1 216 ? -33.950 16.003 21.820 1.00 93.69 216 LYS A C 1
ATOM 1640 O O . LYS A 1 216 ? -34.914 16.697 21.518 1.00 93.69 216 LYS A O 1
ATOM 1645 N N . PHE A 1 217 ? -33.975 14.671 21.752 1.00 93.19 217 PHE A N 1
ATOM 1646 C CA . PHE A 1 217 ? -35.143 13.890 21.337 1.00 93.19 217 PHE A CA 1
ATOM 1647 C C . PHE A 1 217 ? -35.954 13.326 22.513 1.00 93.19 217 PHE A C 1
ATOM 1649 O O . PHE A 1 217 ?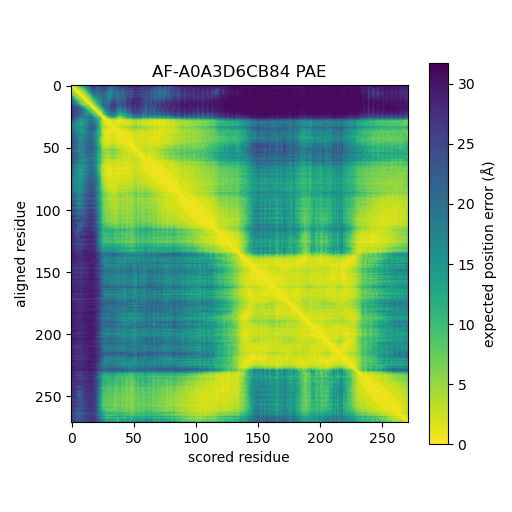 -37.050 12.821 22.286 1.00 93.19 217 PHE A O 1
ATOM 1656 N N . GLY A 1 218 ? -35.435 13.409 23.742 1.00 95.62 218 GLY A N 1
ATOM 1657 C CA . GLY A 1 218 ? -36.027 12.802 24.933 1.00 95.62 218 GLY A CA 1
ATOM 1658 C C . GLY A 1 218 ? -34.993 12.022 25.744 1.00 95.62 218 GLY A C 1
ATOM 1659 O O . GLY A 1 218 ? -33.803 12.344 25.722 1.00 95.62 218 GLY A O 1
ATOM 1660 N N . PHE A 1 219 ? -35.448 10.993 26.452 1.00 97.62 219 PHE A N 1
ATOM 1661 C CA . PHE A 1 219 ? -34.616 10.130 27.287 1.00 97.62 219 PHE A CA 1
ATOM 1662 C C . PHE A 1 219 ? -34.437 8.766 26.634 1.00 97.62 219 PHE A C 1
ATOM 1664 O O . PHE A 1 219 ? -35.403 8.156 26.179 1.00 97.62 219 PHE A O 1
ATOM 1671 N N . HIS A 1 220 ? -33.198 8.289 26.587 1.00 97.62 220 HIS A N 1
ATOM 1672 C CA . HIS A 1 220 ? -32.843 7.033 25.946 1.00 97.62 220 HIS A CA 1
ATOM 1673 C C . HIS A 1 220 ? -32.373 6.006 26.969 1.00 97.62 220 HIS A C 1
ATOM 1675 O O . HIS A 1 220 ? -31.491 6.302 27.770 1.00 97.62 220 HIS A O 1
ATOM 1681 N N . ILE A 1 221 ? -32.891 4.785 26.877 1.00 97.44 221 ILE A N 1
ATOM 1682 C CA . ILE A 1 221 ? -32.241 3.603 27.453 1.00 97.44 221 ILE A CA 1
ATOM 1683 C C . ILE A 1 221 ? -31.487 2.914 26.330 1.00 97.44 221 ILE A C 1
ATOM 1685 O O . ILE A 1 221 ? -32.073 2.652 25.281 1.00 97.44 221 ILE A O 1
ATOM 1689 N N . ILE A 1 222 ? -30.200 2.651 26.529 1.00 97.75 222 ILE A N 1
ATOM 1690 C CA . ILE A 1 222 ? -29.308 2.098 25.510 1.00 97.75 222 ILE A CA 1
ATOM 1691 C C . ILE A 1 222 ? -28.806 0.748 25.997 1.00 97.75 222 ILE A C 1
ATOM 1693 O O . ILE A 1 222 ? -28.407 0.630 27.150 1.00 97.75 222 ILE A O 1
ATOM 1697 N N . THR A 1 223 ? -28.777 -0.255 25.127 1.00 96.50 223 THR A N 1
ATOM 1698 C CA . THR A 1 223 ? -28.054 -1.504 25.384 1.00 96.50 223 THR A CA 1
ATOM 1699 C C . THR A 1 223 ? -27.125 -1.827 24.228 1.00 96.50 223 THR A C 1
ATOM 1701 O O . THR A 1 223 ? -27.488 -1.625 23.069 1.00 96.50 223 THR A O 1
ATOM 1704 N N . VAL A 1 224 ? -25.923 -2.310 24.538 1.00 96.56 224 VAL A N 1
ATOM 1705 C CA . VAL A 1 224 ? -24.908 -2.676 23.543 1.00 96.56 224 VAL A CA 1
ATOM 1706 C C . VAL A 1 224 ? -24.867 -4.186 23.414 1.00 96.56 224 VAL A C 1
ATOM 1708 O O . VAL A 1 224 ? -24.622 -4.884 24.391 1.00 96.56 224 VAL A O 1
ATOM 1711 N N . TYR A 1 225 ? -25.081 -4.709 22.211 1.00 94.31 225 TYR A N 1
ATOM 1712 C CA . TYR A 1 225 ? -25.006 -6.148 21.948 1.00 94.31 225 TYR A CA 1
ATOM 1713 C C . TYR A 1 225 ? -23.671 -6.561 21.320 1.00 94.31 225 TYR A C 1
ATOM 1715 O O . TYR A 1 225 ? -23.293 -7.730 21.396 1.00 94.31 225 TYR A O 1
ATOM 1723 N N . GLU A 1 226 ? -22.935 -5.622 20.725 1.00 93.25 226 GLU A N 1
ATOM 1724 C CA . GLU A 1 226 ? -21.649 -5.883 20.086 1.00 93.25 226 GLU A CA 1
ATOM 1725 C C . GLU A 1 226 ? -20.751 -4.648 20.127 1.00 93.25 226 GLU A C 1
ATOM 1727 O O . GLU A 1 226 ? -21.228 -3.517 20.071 1.00 93.25 226 GLU A O 1
ATOM 1732 N N . LYS A 1 227 ? -19.445 -4.874 20.252 1.00 90.69 227 LYS A N 1
ATOM 1733 C CA . LYS A 1 227 ? -18.425 -3.831 20.240 1.00 90.69 227 LYS A CA 1
ATOM 1734 C C . LYS A 1 227 ? -17.190 -4.378 19.536 1.00 90.69 227 LYS A C 1
ATOM 1736 O O . LYS A 1 227 ? -16.699 -5.442 19.916 1.00 90.69 227 LYS A O 1
ATOM 1741 N N . THR A 1 228 ? -16.728 -3.682 18.507 1.00 86.62 228 THR A N 1
ATOM 1742 C CA . THR A 1 228 ? -15.598 -4.080 17.658 1.00 86.62 228 THR A CA 1
ATOM 1743 C C . THR A 1 228 ? -14.670 -2.886 17.422 1.00 86.62 228 THR A C 1
ATOM 1745 O O . THR A 1 228 ? -15.066 -1.730 17.563 1.00 86.62 228 THR A O 1
ATOM 1748 N N . GLY A 1 229 ? -13.404 -3.153 17.091 1.00 82.88 229 GLY A N 1
ATOM 1749 C CA . GLY A 1 229 ? -12.411 -2.100 16.852 1.00 82.88 229 GLY A CA 1
ATOM 1750 C C . GLY A 1 229 ? -11.950 -1.382 18.127 1.00 82.88 229 GLY A C 1
ATOM 1751 O O . GLY A 1 229 ? -11.932 -1.968 19.208 1.00 82.88 229 GLY A O 1
ATOM 1752 N N . GLY A 1 230 ? -11.493 -0.134 17.992 1.00 74.94 230 GLY A N 1
ATOM 1753 C CA . GLY A 1 230 ? -10.975 0.696 19.092 1.00 74.94 230 GLY A CA 1
ATOM 1754 C C . GLY A 1 230 ? -9.563 0.333 19.573 1.00 74.94 230 GLY A C 1
ATOM 1755 O O . GLY A 1 230 ? -8.957 1.092 20.327 1.00 74.94 230 GLY A O 1
ATOM 1756 N N . GLY A 1 231 ? -9.018 -0.799 19.122 1.00 79.00 231 GLY A N 1
ATOM 1757 C CA . GLY A 1 231 ? -7.635 -1.198 19.359 1.00 79.00 231 GLY A CA 1
ATOM 1758 C C . GLY A 1 231 ? -6.683 -0.593 18.329 1.00 79.00 231 GLY A C 1
ATOM 1759 O O . GLY A 1 231 ? -6.929 -0.659 17.122 1.00 79.00 231 GLY A O 1
ATOM 1760 N N . THR A 1 232 ? -5.575 -0.032 18.806 1.00 84.88 232 THR A N 1
ATOM 1761 C CA . THR A 1 232 ? -4.414 0.276 17.964 1.00 84.88 232 THR A CA 1
ATOM 1762 C C . THR A 1 232 ? -3.597 -0.992 17.799 1.00 84.88 232 THR A C 1
ATOM 1764 O O . THR A 1 232 ? -3.160 -1.554 18.804 1.00 84.88 232 THR A O 1
ATOM 1767 N N . LYS A 1 233 ? -3.410 -1.436 16.551 1.00 88.00 233 LYS A N 1
ATOM 1768 C CA . LYS A 1 233 ? -2.507 -2.550 16.244 1.00 88.00 233 LYS A CA 1
ATOM 1769 C C . LYS A 1 233 ? -1.117 -2.231 16.781 1.00 88.00 233 LYS A C 1
ATOM 1771 O O . LYS A 1 233 ? -0.666 -1.101 16.608 1.00 88.00 233 LYS A O 1
ATOM 1776 N N . SER A 1 234 ? -0.462 -3.192 17.422 1.00 91.88 234 SER A N 1
ATOM 1777 C CA . SER A 1 234 ? 0.880 -3.012 17.971 1.00 91.88 234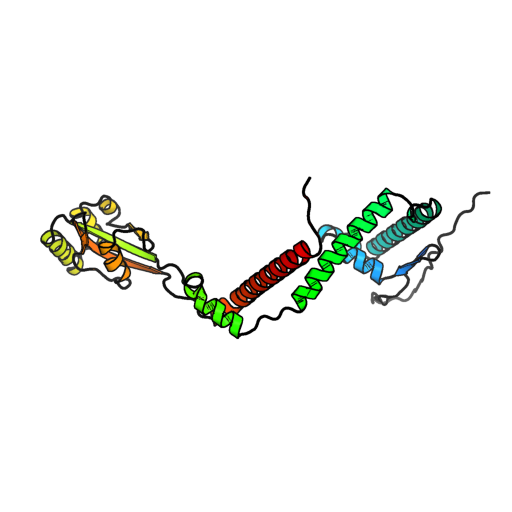 SER A CA 1
ATOM 1778 C C . SER A 1 234 ? 1.899 -2.750 16.864 1.00 91.88 234 SER A C 1
ATOM 1780 O O . SER A 1 234 ? 1.675 -3.073 15.698 1.00 91.88 234 SER A O 1
ATOM 1782 N N . PHE A 1 235 ? 3.044 -2.184 17.240 1.00 91.56 235 PHE A N 1
ATOM 1783 C CA . PHE A 1 235 ? 4.145 -1.931 16.315 1.00 91.56 235 PHE A CA 1
ATOM 1784 C C . PHE A 1 235 ? 4.586 -3.210 15.586 1.00 91.56 235 PHE A C 1
ATOM 1786 O O . PHE A 1 235 ? 4.817 -3.192 14.381 1.00 91.56 235 PHE A O 1
ATOM 1793 N N . GLU A 1 236 ? 4.637 -4.332 16.303 1.00 93.88 236 GLU A N 1
ATOM 1794 C CA . GLU A 1 236 ? 4.994 -5.648 15.775 1.00 93.88 236 GLU A CA 1
ATOM 1795 C C . GLU A 1 236 ? 3.951 -6.168 14.781 1.00 93.88 236 GLU A C 1
ATOM 1797 O O . GLU A 1 236 ? 4.323 -6.723 13.750 1.00 93.88 236 GLU A O 1
ATOM 1802 N N . GLU A 1 237 ? 2.658 -5.956 15.049 1.00 91.12 237 GLU A N 1
ATOM 1803 C CA . GLU A 1 237 ? 1.566 -6.383 14.161 1.00 91.12 237 GLU A CA 1
ATOM 1804 C C . GLU A 1 237 ? 1.567 -5.650 12.815 1.00 91.12 237 GLU A C 1
ATOM 1806 O O . GLU A 1 237 ? 1.043 -6.176 11.834 1.00 91.12 237 GLU A O 1
ATOM 1811 N N . VAL A 1 238 ? 2.124 -4.436 12.761 1.00 94.38 238 VAL A N 1
ATOM 1812 C CA . VAL A 1 238 ? 2.166 -3.610 11.543 1.00 94.38 238 VAL A CA 1
ATOM 1813 C C . VAL A 1 238 ? 3.582 -3.372 11.028 1.00 94.38 238 VAL A C 1
ATOM 1815 O O . VAL A 1 238 ? 3.781 -2.499 10.188 1.00 94.38 238 VAL A O 1
ATOM 1818 N N . ARG A 1 23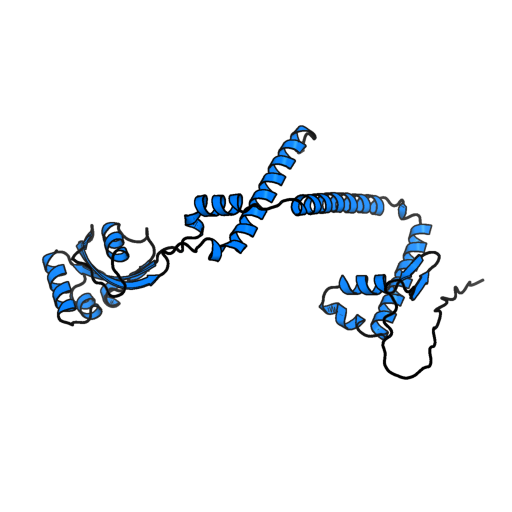9 ? 4.577 -4.122 11.510 1.00 93.81 239 ARG A N 1
ATOM 1819 C CA . ARG A 1 239 ? 5.985 -3.863 11.189 1.00 93.81 239 ARG A CA 1
ATOM 1820 C C . ARG A 1 239 ? 6.279 -3.928 9.688 1.00 93.81 239 ARG A C 1
ATOM 1822 O O . ARG A 1 239 ? 6.902 -3.012 9.163 1.00 93.81 239 ARG A O 1
ATOM 1829 N N . GLU A 1 240 ? 5.816 -4.969 8.999 1.00 94.44 240 GLU A N 1
ATOM 1830 C CA . GLU A 1 240 ? 6.039 -5.124 7.551 1.00 94.44 240 GLU A CA 1
ATOM 1831 C C . GLU A 1 240 ? 5.379 -3.982 6.757 1.00 94.44 240 GLU A C 1
ATOM 1833 O O . GLU A 1 240 ? 6.006 -3.369 5.890 1.00 94.44 240 GLU A O 1
ATOM 1838 N N . ASP A 1 241 ? 4.145 -3.617 7.125 1.00 92.25 241 ASP A N 1
ATOM 1839 C CA . ASP A 1 241 ? 3.427 -2.481 6.535 1.00 92.25 241 ASP A CA 1
ATOM 1840 C C . ASP A 1 241 ? 4.160 -1.150 6.792 1.00 92.25 241 ASP A C 1
ATOM 1842 O O . ASP A 1 241 ? 4.192 -0.272 5.925 1.00 92.25 241 ASP A O 1
ATOM 1846 N N . LEU A 1 242 ? 4.748 -0.973 7.982 1.00 94.88 242 LEU A N 1
ATOM 1847 C CA . LEU A 1 242 ? 5.550 0.201 8.334 1.00 94.88 242 LEU A CA 1
ATOM 1848 C C . LEU A 1 242 ? 6.825 0.277 7.493 1.00 94.88 242 LEU A C 1
ATOM 1850 O O . LEU A 1 242 ? 7.123 1.345 6.962 1.00 94.88 242 LEU A O 1
ATOM 1854 N N . GLU A 1 243 ? 7.552 -0.832 7.347 1.00 95.62 243 GLU A N 1
ATOM 1855 C CA . GLU A 1 243 ? 8.768 -0.905 6.529 1.00 95.62 243 GLU A CA 1
ATOM 1856 C C . GLU A 1 243 ? 8.480 -0.503 5.082 1.00 95.62 243 GLU A C 1
ATOM 1858 O O . GLU A 1 243 ? 9.179 0.354 4.532 1.00 95.62 243 GLU A O 1
ATOM 1863 N N . GLN A 1 244 ? 7.395 -1.018 4.499 1.00 94.75 244 GLN A N 1
ATOM 1864 C CA . GLN A 1 244 ? 6.964 -0.625 3.161 1.00 94.75 244 GLN A CA 1
ATOM 1865 C C . GLN A 1 244 ? 6.602 0.867 3.089 1.00 94.75 244 GLN A C 1
ATOM 1867 O O . GLN A 1 244 ? 7.134 1.589 2.245 1.00 94.75 244 GLN A O 1
ATOM 1872 N N . LYS A 1 245 ? 5.733 1.360 3.981 1.00 93.56 245 LYS A N 1
ATOM 1873 C CA . LYS A 1 245 ? 5.277 2.763 3.963 1.00 93.56 245 LYS A CA 1
ATOM 1874 C C . LYS A 1 245 ? 6.417 3.757 4.167 1.00 93.56 245 LYS A C 1
ATOM 1876 O O . LYS A 1 245 ? 6.445 4.813 3.532 1.00 93.56 245 LYS A O 1
ATOM 1881 N N . VAL A 1 246 ? 7.349 3.451 5.068 1.00 96.12 246 VAL A N 1
ATOM 1882 C CA . VAL A 1 246 ? 8.511 4.306 5.331 1.00 96.12 246 VAL A CA 1
ATOM 1883 C C . VAL A 1 246 ? 9.477 4.265 4.148 1.00 96.12 246 VAL A C 1
ATOM 1885 O O . VAL A 1 246 ? 9.941 5.327 3.733 1.00 96.12 246 VAL A O 1
ATOM 1888 N N . ALA A 1 247 ? 9.714 3.095 3.544 1.00 96.00 247 ALA A N 1
ATOM 1889 C CA . ALA A 1 247 ? 10.513 2.983 2.325 1.00 96.00 247 ALA A CA 1
ATOM 1890 C C . ALA A 1 247 ? 9.913 3.801 1.170 1.00 96.00 247 ALA A C 1
ATOM 1892 O O . ALA A 1 247 ? 10.625 4.590 0.551 1.00 96.00 247 ALA A O 1
ATOM 1893 N N . GLU A 1 248 ? 8.608 3.678 0.918 1.00 95.12 248 GLU A N 1
ATOM 1894 C CA . GLU A 1 248 ? 7.893 4.443 -0.113 1.00 95.12 248 GLU A CA 1
ATOM 1895 C C . GLU A 1 248 ? 7.994 5.952 0.135 1.00 95.12 248 GLU A C 1
ATOM 1897 O O . GLU A 1 248 ? 8.340 6.714 -0.769 1.00 95.12 248 GLU A O 1
ATOM 1902 N N . LYS A 1 249 ? 7.765 6.397 1.377 1.00 94.94 249 LYS A N 1
ATOM 1903 C CA . LYS A 1 249 ? 7.886 7.814 1.743 1.00 94.94 249 LYS A CA 1
ATOM 1904 C C . LYS A 1 249 ? 9.307 8.337 1.529 1.00 94.94 249 LYS A C 1
ATOM 1906 O O . LYS A 1 249 ? 9.479 9.442 1.020 1.00 94.94 249 LYS A O 1
ATOM 1911 N N . LYS A 1 250 ? 10.318 7.551 1.898 1.00 95.06 250 LYS A N 1
ATOM 1912 C CA . LYS A 1 250 ? 11.733 7.911 1.744 1.00 95.06 250 LYS A CA 1
ATOM 1913 C C . LYS A 1 250 ? 12.142 7.976 0.273 1.00 95.06 250 LYS A C 1
ATOM 1915 O O . LYS A 1 250 ? 12.844 8.902 -0.122 1.00 95.06 250 LYS A O 1
ATOM 1920 N N . GLN A 1 251 ? 11.667 7.037 -0.545 1.00 96.38 251 GLN A N 1
ATOM 1921 C CA . GLN A 1 251 ? 11.857 7.043 -1.998 1.00 96.38 251 GLN A CA 1
ATOM 1922 C C . GLN A 1 251 ? 11.201 8.263 -2.648 1.00 96.38 251 GLN A C 1
ATOM 1924 O O . GLN A 1 251 ? 11.837 8.931 -3.462 1.00 96.38 251 GLN A O 1
ATOM 1929 N N . GLN A 1 252 ? 9.962 8.579 -2.264 1.00 96.31 252 GLN A N 1
ATOM 1930 C CA . GLN A 1 252 ? 9.245 9.752 -2.758 1.00 96.31 252 GLN A CA 1
ATOM 1931 C C . GLN A 1 252 ? 9.992 11.041 -2.402 1.00 96.31 252 GLN A C 1
ATOM 1933 O O . GLN A 1 252 ? 10.293 11.830 -3.291 1.00 96.31 252 GLN A O 1
ATOM 1938 N N . GLN A 1 253 ? 10.371 11.205 -1.131 1.00 95.81 253 GLN A N 1
ATOM 1939 C CA . GLN A 1 253 ? 11.121 12.374 -0.676 1.00 95.81 253 GLN A CA 1
ATOM 1940 C C . GLN A 1 253 ? 12.458 12.516 -1.416 1.00 95.81 253 GLN A C 1
ATOM 1942 O O . GLN A 1 253 ? 12.786 13.597 -1.890 1.00 95.81 253 GLN A O 1
ATOM 1947 N N . TYR A 1 254 ? 13.199 11.417 -1.585 1.00 96.12 254 TYR A N 1
ATOM 1948 C CA . TYR A 1 254 ? 14.441 11.428 -2.352 1.00 96.12 254 TYR A CA 1
ATOM 1949 C C . TYR A 1 254 ? 14.224 11.900 -3.798 1.00 96.12 254 TYR A C 1
ATOM 1951 O O . TYR A 1 254 ? 15.017 12.680 -4.323 1.00 96.12 254 TYR A O 1
ATOM 1959 N N . MET A 1 255 ? 13.166 11.417 -4.457 1.00 97.00 255 MET A N 1
ATOM 1960 C CA . MET A 1 255 ? 12.849 11.810 -5.831 1.00 97.00 255 MET A CA 1
ATOM 1961 C C . MET A 1 255 ? 12.439 13.274 -5.929 1.00 97.00 255 MET A C 1
ATOM 1963 O O . MET A 1 255 ? 12.874 13.946 -6.862 1.00 97.00 255 MET A O 1
ATOM 1967 N N . ASP A 1 256 ? 11.640 13.764 -4.984 1.00 97.38 256 ASP A N 1
ATOM 1968 C CA . ASP A 1 256 ? 11.229 15.165 -4.936 1.00 97.38 256 ASP A CA 1
ATOM 1969 C C . ASP A 1 256 ? 12.454 16.076 -4.767 1.00 97.38 256 ASP A C 1
ATOM 1971 O O . ASP A 1 256 ? 12.677 16.953 -5.605 1.00 97.38 256 ASP A O 1
ATOM 1975 N N . ASP A 1 257 ? 13.322 15.783 -3.793 1.00 96.56 257 ASP A N 1
ATOM 1976 C CA . ASP A 1 257 ? 14.566 16.523 -3.546 1.00 96.56 257 ASP A CA 1
ATOM 1977 C C . ASP A 1 257 ? 15.498 16.498 -4.773 1.00 96.56 257 ASP A C 1
ATOM 1979 O O . ASP A 1 257 ? 16.073 17.517 -5.176 1.00 96.56 257 ASP A O 1
ATOM 1983 N N . LEU A 1 258 ? 15.644 15.328 -5.406 1.00 96.12 258 LEU A N 1
ATOM 1984 C CA . LEU A 1 258 ? 16.454 15.167 -6.610 1.00 96.12 258 LEU A CA 1
ATOM 1985 C C . LEU A 1 258 ? 15.890 15.991 -7.774 1.00 96.12 258 LEU A C 1
ATOM 1987 O O . LEU A 1 258 ? 16.649 16.667 -8.467 1.00 96.12 258 LEU A O 1
ATOM 1991 N N . ILE A 1 259 ? 14.579 15.941 -8.007 1.00 96.12 259 ILE A N 1
ATOM 1992 C CA . ILE A 1 259 ? 13.928 16.673 -9.097 1.00 96.12 259 ILE A CA 1
ATOM 1993 C C . ILE A 1 259 ? 14.023 18.179 -8.864 1.00 96.12 259 ILE A C 1
ATOM 1995 O O . ILE A 1 259 ? 14.302 18.913 -9.813 1.00 96.12 259 ILE A O 1
ATOM 1999 N N . GLU A 1 260 ? 13.807 18.655 -7.637 1.00 96.19 260 GLU A N 1
ATOM 2000 C CA . GLU A 1 260 ? 13.967 20.071 -7.304 1.00 96.19 260 GLU A CA 1
ATOM 2001 C C . GLU A 1 260 ? 15.388 20.546 -7.585 1.00 96.19 260 GLU A C 1
ATOM 2003 O O . GLU A 1 260 ? 15.574 21.535 -8.299 1.00 96.19 260 GLU A O 1
ATOM 2008 N N . LYS A 1 261 ? 16.392 19.793 -7.127 1.00 96.25 261 LYS A N 1
ATOM 2009 C CA . LYS A 1 261 ? 17.793 20.082 -7.431 1.00 96.25 261 LYS A CA 1
ATOM 2010 C C . LYS A 1 261 ? 18.041 20.118 -8.941 1.00 96.25 261 LYS A C 1
ATOM 2012 O O . LYS A 1 261 ? 18.566 21.105 -9.455 1.00 96.25 261 LYS A O 1
ATOM 2017 N N . LEU A 1 262 ? 17.623 19.087 -9.674 1.00 96.62 262 LEU A N 1
ATOM 2018 C CA . LEU A 1 262 ? 17.848 18.999 -11.118 1.00 96.62 262 LEU A CA 1
ATOM 2019 C C . LEU A 1 262 ? 17.132 20.110 -11.896 1.00 96.62 262 LEU A C 1
ATOM 2021 O O . LEU A 1 262 ? 17.682 20.592 -12.877 1.00 96.62 262 LEU A O 1
ATOM 2025 N N . LYS A 1 263 ? 15.962 20.587 -11.457 1.00 95.44 263 LYS A N 1
ATOM 2026 C CA . LYS A 1 263 ? 15.286 21.741 -12.079 1.00 95.44 263 LYS A CA 1
ATOM 2027 C C . LYS A 1 263 ? 16.087 23.041 -11.965 1.00 95.44 263 LYS A C 1
ATOM 2029 O O . LYS A 1 263 ? 15.933 23.912 -12.819 1.00 95.44 263 LYS A O 1
ATOM 2034 N N . THR A 1 264 ? 16.924 23.189 -10.934 1.00 94.94 264 THR A N 1
ATOM 2035 C CA . THR A 1 264 ? 17.823 24.352 -10.810 1.00 94.94 264 THR A CA 1
ATOM 2036 C C . THR A 1 264 ? 19.032 24.256 -11.741 1.00 94.94 264 THR A C 1
ATOM 2038 O O . THR A 1 264 ? 19.493 25.273 -12.252 1.00 94.94 264 THR A O 1
ATOM 2041 N N . GLU A 1 265 ? 19.516 23.039 -11.999 1.00 96.38 265 GLU A N 1
ATOM 2042 C CA . GLU A 1 265 ? 20.656 22.769 -12.884 1.00 96.38 265 GLU A CA 1
ATOM 2043 C C . GLU A 1 265 ? 20.248 22.733 -14.367 1.00 96.38 265 GLU A C 1
ATOM 2045 O O . GLU A 1 265 ? 21.010 23.149 -15.240 1.00 96.38 265 GLU A O 1
ATOM 2050 N N . TYR A 1 266 ? 19.029 22.272 -14.649 1.00 96.31 266 TYR A N 1
ATOM 2051 C CA . TYR A 1 266 ? 18.482 22.065 -15.986 1.00 96.31 266 TYR A CA 1
ATOM 2052 C C . TYR A 1 266 ? 17.149 22.820 -16.129 1.00 96.31 266 TYR A C 1
ATOM 2054 O O . TYR A 1 266 ? 16.093 22.270 -15.803 1.00 96.31 266 TYR A O 1
ATOM 2062 N N . PRO A 1 267 ? 17.167 24.078 -16.618 1.00 91.94 267 PRO A N 1
ATOM 2063 C CA . PRO A 1 267 ? 15.957 24.876 -16.790 1.00 91.94 267 PRO A CA 1
ATOM 2064 C C . PRO A 1 267 ? 14.925 24.173 -17.677 1.00 91.94 267 PRO A C 1
ATOM 2066 O O . PRO A 1 267 ? 15.226 23.757 -18.795 1.00 91.94 267 PRO A O 1
ATOM 2069 N N . VAL A 1 268 ? 13.687 24.075 -17.189 1.00 92.12 268 VAL A N 1
ATOM 2070 C CA . VAL A 1 268 ? 12.575 23.441 -17.909 1.00 92.12 268 VAL A CA 1
ATOM 2071 C C . VAL A 1 268 ? 11.697 24.517 -18.541 1.00 92.12 268 VAL A C 1
ATOM 2073 O O . VAL A 1 268 ? 11.201 25.406 -17.854 1.00 92.12 268 VAL A O 1
ATOM 2076 N N . THR A 1 269 ? 11.471 24.426 -19.851 1.00 93.56 269 THR A N 1
ATOM 2077 C CA . THR A 1 269 ? 10.498 25.253 -20.581 1.00 93.56 269 THR A CA 1
ATOM 2078 C C . THR A 1 269 ? 9.422 24.350 -21.170 1.00 93.56 269 THR A C 1
ATOM 2080 O O . THR A 1 269 ? 9.739 23.388 -21.867 1.00 93.56 269 THR A O 1
ATOM 2083 N N . VAL A 1 270 ? 8.156 24.652 -20.881 1.00 88.25 270 VAL A N 1
ATOM 2084 C CA . VAL A 1 270 ? 6.995 23.994 -21.494 1.00 88.25 270 VAL A CA 1
ATOM 2085 C C . VAL A 1 270 ? 6.442 24.959 -22.540 1.00 88.25 270 VAL A C 1
ATOM 2087 O O . VAL A 1 270 ? 6.055 26.070 -22.179 1.00 88.25 270 VAL A O 1
ATOM 2090 N N . ASN A 1 271 ? 6.477 24.555 -23.813 1.00 82.44 271 ASN A N 1
ATOM 2091 C CA . ASN A 1 271 ? 5.983 25.340 -24.953 1.00 82.44 271 ASN A CA 1
ATOM 2092 C C . ASN A 1 271 ? 4.565 24.928 -25.343 1.00 82.44 271 ASN A C 1
ATOM 2094 O O . ASN A 1 271 ? 4.260 23.720 -25.208 1.00 82.44 271 ASN A O 1
#

Nearest PDB structures (foldseek):
  6xd8-assembly2_B  TM=9.814E-01  e=4.326E-10  Bacillus anthracis str. Sterne
  3ikd-assembly1_A  TM=9.562E-01  e=5.558E-09  Homo sapiens
  1f8a-assembly1_B  TM=9.674E-01  e=1.103E-08  Homo sapiens
  6vj4-assembly1_A-2  TM=4.652E-01  e=3.363E-12  Bacillus anthracis
  6vj6-assembly1_A  TM=3.910E-01  e=8.019E-14  Bacillus cereus ATCC 14579

Radius of gyration: 37.47 Å; Cα contacts (8 Å, |Δi|>4): 299; chains: 1; bounding box: 75×71×96 Å